Protein AF-A0A7M4C3A1-F1 (afdb_monomer)

Sequence (218 aa):
KDPELGFFSHVVGNGRVMQVGPVDNGAWDVGGGWNAEGYAQVELIESHESKEEFLIDYRLYIELLRNLADEAGIPKTLDTDDLAGIKTHEYCTNNQPDNNSDHIDPYPYLAKWGISREQFKQDIENGLTIEAGWQQNDTGTWYVHSDGSYPKDKFEKVNGTWYYFDGSGYMLADRWKKHIDGNWYWFDQSGEMATGWKKIAEKWYYFDGEGAMKTGWV

Radius of gyration: 24.2 Å; Cα contacts (8 Å, |Δi|>4): 391; chains: 1; bounding box: 57×35×66 Å

Nearest PDB structures (foldseek):
  4x36-assembly1_A-2  TM=6.550E-01  e=1.413E-40  Streptococcus pneumoniae TIGR4
  4ivv-assembly1_A  TM=1.004E+00  e=1.608E-20  Streptococcus pneumoniae TIGR4
  5ctv-assembly1_A  TM=1.001E+00  e=1.424E-20  Streptococcus pneumoniae TIGR4
  4iwt-assembly1_B  TM=9.891E-01  e=5.089E-14  Streptococcus pneumoniae GA60080
  1gvm-assembly3_F  TM=9.485E-01  e=1.735E-12  Streptococcus pneumoniae

InterPro domains:
  IPR002502 N-acetylmuramoyl-L-alanine amidase domain [SM00644] (1-107)
  IPR018337 Cell wall/choline-binding repeat [PF01473] (154-171)
  IPR018337 Cell wall/choline-binding repeat [PF19127] (178-215)
  IPR018337 Cell wall/choline-binding repeat [PS51170] (152-171)
  IPR018337 Cell wall/choline-binding repeat [PS51170] (173-193)
  IPR018337 Cell wall/choline-binding repeat [PS51170] (194-213)
  IPR036505 N-acetylmuramoyl-L-alanine amidase/PGRP domain superfamily [G3DSA:3.40.80.10] (1-140)

pLDDT: mean 94.94, std 7.52, range [43.88, 98.81]

Foldseek 3Di:
DPLVVWDFQWEFFPLDIDGDDAFPQFIRHLAFDCSRVGRGGYHYDLPDPDLLRVLSRVQVVLVVQLVSCVVVVFALAELDPDPTYHYFSLSCQVDGHGHPDPDRPDQVSCVVSPQHPVNSRCCSRPNDDAPAAWDADPVAIAGAHPSRHTDEQDWDQDPNFIWGAYRVRHTDEQDWDQDPVRFIWGAYNVRTIDAAWDQRPNDIWHAHPVRGTDDDDD

Organism: Streptococcus pneumoniae (NCBI:txid1313)

Structure (mmCIF, N/CA/C/O backbone):
data_AF-A0A7M4C3A1-F1
#
_entry.id   AF-A0A7M4C3A1-F1
#
loop_
_atom_site.group_PDB
_atom_site.id
_atom_site.type_symbol
_atom_site.label_atom_id
_atom_site.label_alt_id
_atom_site.label_comp_id
_atom_site.label_asym_id
_atom_site.label_entity_id
_atom_site.label_seq_id
_atom_site.pdbx_PDB_ins_code
_atom_site.Cartn_x
_atom_site.Cartn_y
_atom_site.Cartn_z
_atom_site.occupancy
_atom_site.B_iso_or_equiv
_atom_site.auth_seq_id
_atom_site.auth_comp_id
_atom_site.auth_asym_id
_atom_site.auth_atom_id
_atom_site.pdbx_PDB_model_num
ATOM 1 N N . LYS A 1 1 ? 3.300 21.630 -20.322 1.00 49.25 1 LYS A N 1
ATOM 2 C CA . LYS A 1 1 ? 4.666 21.156 -20.011 1.00 49.25 1 LYS A CA 1
ATOM 3 C C . LYS A 1 1 ? 5.473 21.325 -21.282 1.00 49.25 1 LYS A C 1
ATOM 5 O O . LYS A 1 1 ? 4.915 21.052 -22.337 1.00 49.25 1 LYS A O 1
ATOM 10 N N . ASP A 1 2 ? 6.671 21.883 -21.182 1.00 43.88 2 ASP A N 1
ATOM 11 C CA . ASP A 1 2 ? 7.593 21.956 -22.311 1.00 43.88 2 ASP A CA 1
ATOM 12 C C . ASP A 1 2 ? 7.989 20.516 -22.673 1.00 43.88 2 ASP A C 1
ATOM 14 O O . ASP A 1 2 ? 8.498 19.823 -21.789 1.00 43.88 2 ASP A O 1
ATOM 18 N N . PRO A 1 3 ? 7.667 20.018 -23.879 1.00 52.00 3 PRO A N 1
ATOM 19 C CA . PRO A 1 3 ? 8.025 18.663 -24.260 1.00 52.00 3 PRO A CA 1
ATOM 20 C C . PRO A 1 3 ? 9.542 18.455 -24.209 1.00 52.00 3 PRO A C 1
ATOM 22 O O . PRO A 1 3 ? 9.953 17.348 -23.908 1.00 52.00 3 PRO A O 1
ATOM 25 N N . GLU A 1 4 ? 10.371 19.493 -24.372 1.00 65.00 4 GLU A N 1
ATOM 26 C CA . GLU A 1 4 ? 11.839 19.374 -24.344 1.00 65.00 4 GLU A CA 1
ATOM 27 C C . GLU A 1 4 ? 12.426 19.057 -22.953 1.00 65.00 4 GLU A C 1
ATOM 29 O O . GLU A 1 4 ? 13.594 18.690 -22.857 1.00 65.00 4 GLU A O 1
ATOM 34 N N . LEU A 1 5 ? 11.636 19.154 -21.875 1.00 73.38 5 LEU A N 1
ATOM 35 C CA . LEU A 1 5 ? 12.073 18.843 -20.501 1.00 73.38 5 LEU A CA 1
ATOM 36 C C . LEU A 1 5 ? 11.847 17.377 -20.092 1.00 73.38 5 LEU A C 1
ATOM 38 O O . LEU A 1 5 ? 12.134 17.015 -18.953 1.00 73.38 5 LEU A O 1
ATOM 42 N N . GLY A 1 6 ? 11.318 16.560 -21.002 1.00 78.12 6 GLY A N 1
ATOM 43 C CA . GLY A 1 6 ? 10.989 15.158 -20.771 1.00 78.12 6 GLY A CA 1
ATOM 44 C C . GLY A 1 6 ? 9.535 14.917 -20.355 1.00 78.12 6 GLY A C 1
ATOM 45 O O . GLY A 1 6 ? 8.856 15.779 -19.781 1.00 78.12 6 GLY A O 1
ATOM 46 N N . PHE A 1 7 ? 9.015 13.739 -20.699 1.00 88.25 7 PHE A N 1
ATOM 47 C CA . PHE A 1 7 ? 7.646 13.324 -20.385 1.00 88.25 7 PHE A CA 1
ATOM 48 C C . PHE A 1 7 ? 7.550 11.811 -20.182 1.00 88.25 7 PHE A C 1
ATOM 50 O O . PHE A 1 7 ? 8.390 11.061 -20.658 1.00 88.25 7 PHE A O 1
ATOM 57 N N . PHE A 1 8 ? 6.495 11.380 -19.493 1.00 93.06 8 PHE A N 1
ATOM 58 C CA . PHE A 1 8 ? 6.233 9.988 -19.129 1.00 93.06 8 PHE A CA 1
ATOM 59 C C . PHE A 1 8 ? 4.738 9.677 -19.257 1.00 93.06 8 PHE A C 1
ATOM 61 O O . PHE A 1 8 ? 3.904 10.581 -19.369 1.00 93.06 8 PHE A O 1
ATOM 68 N N . SER A 1 9 ? 4.394 8.391 -19.244 1.00 97.50 9 SER A N 1
ATOM 69 C CA . SER A 1 9 ? 3.027 7.923 -19.490 1.00 97.50 9 SER A CA 1
ATOM 70 C C . SER A 1 9 ? 2.160 7.860 -18.227 1.00 97.50 9 SER A C 1
ATOM 72 O O . SER A 1 9 ? 0.972 8.171 -18.296 1.00 97.50 9 SER A O 1
ATOM 74 N N . HIS A 1 10 ? 2.732 7.517 -17.069 1.00 98.56 10 HIS A N 1
ATOM 75 C CA . HIS A 1 10 ? 1.991 7.258 -15.833 1.00 98.56 10 HIS A CA 1
ATOM 76 C C . HIS A 1 10 ? 2.697 7.832 -14.603 1.00 98.56 10 HIS A C 1
ATOM 78 O O . HIS A 1 10 ? 3.921 7.889 -14.544 1.00 98.56 10 HIS A O 1
ATOM 84 N N . VAL A 1 11 ? 1.902 8.201 -13.599 1.00 98.44 11 VAL A N 1
ATOM 85 C CA . VAL A 1 11 ? 2.356 8.502 -12.235 1.00 98.44 11 VAL A CA 1
ATOM 86 C C . VAL A 1 11 ? 1.567 7.648 -11.257 1.00 98.44 11 VAL A C 1
ATOM 88 O O . VAL A 1 11 ? 0.337 7.592 -11.335 1.00 98.44 11 VAL A O 1
ATOM 91 N N . VAL A 1 12 ? 2.263 7.024 -10.317 1.00 98.56 12 VAL A N 1
ATOM 92 C CA . VAL A 1 12 ? 1.691 6.293 -9.190 1.00 98.56 12 VAL A CA 1
ATOM 93 C C . VAL A 1 12 ? 1.943 7.087 -7.921 1.00 98.56 12 VAL A C 1
ATOM 95 O O . VAL A 1 12 ? 3.081 7.450 -7.620 1.00 98.56 12 VAL A O 1
ATOM 98 N N . GLY A 1 13 ? 0.874 7.392 -7.194 1.00 97.50 13 GLY A N 1
ATOM 99 C CA . GLY A 1 13 ? 0.978 8.190 -5.987 1.00 97.50 13 GLY A CA 1
ATOM 100 C C . GLY A 1 13 ? -0.357 8.489 -5.324 1.00 97.50 13 GLY A C 1
ATOM 101 O O . GLY A 1 13 ? -1.374 8.688 -5.993 1.00 97.50 13 GLY A O 1
ATOM 102 N N . ASN A 1 14 ? -0.330 8.597 -3.998 1.00 95.44 14 ASN A N 1
ATOM 103 C CA . ASN A 1 14 ? -1.477 8.892 -3.144 1.00 95.44 14 ASN A CA 1
ATOM 104 C C . ASN A 1 14 ? -2.618 7.868 -3.291 1.00 95.44 14 ASN A C 1
ATOM 106 O O . ASN A 1 14 ? -3.795 8.238 -3.295 1.00 95.44 14 ASN A O 1
ATOM 110 N N . GLY A 1 15 ? -2.274 6.589 -3.432 1.00 92.94 15 GLY A N 1
ATOM 111 C CA . GLY A 1 15 ? -3.213 5.474 -3.541 1.00 92.94 15 GLY A CA 1
ATOM 112 C C . GLY A 1 15 ? -3.907 5.362 -4.892 1.00 92.94 15 GLY A C 1
ATOM 113 O O . GLY A 1 15 ? -5.003 4.805 -4.971 1.00 92.94 15 GLY A O 1
ATOM 114 N N . ARG A 1 16 ? -3.322 5.917 -5.960 1.00 95.44 16 ARG A N 1
ATOM 115 C CA . ARG A 1 16 ? -3.906 5.874 -7.307 1.00 95.44 16 ARG A CA 1
ATOM 116 C C . ARG A 1 16 ? -2.857 5.870 -8.411 1.00 95.44 16 ARG A C 1
ATOM 118 O O . ARG A 1 16 ? -1.725 6.311 -8.232 1.00 95.44 16 ARG A O 1
ATOM 125 N N . VAL A 1 17 ? -3.306 5.450 -9.589 1.00 97.94 17 VAL A N 1
ATOM 126 C CA . VAL A 1 17 ? -2.579 5.567 -10.855 1.00 97.94 17 VAL A CA 1
ATOM 127 C C . VAL A 1 17 ? -3.192 6.697 -11.678 1.00 97.94 17 VAL A C 1
ATOM 129 O O . VAL A 1 17 ? -4.413 6.779 -11.827 1.00 97.94 17 VAL A O 1
ATOM 132 N N . MET A 1 18 ? -2.351 7.570 -12.224 1.00 98.00 18 MET A N 1
ATOM 133 C CA . MET A 1 18 ? -2.742 8.624 -13.157 1.00 98.00 18 MET A CA 1
ATOM 134 C C . MET A 1 18 ? -1.996 8.440 -14.477 1.00 98.00 18 MET A C 1
ATOM 136 O O . MET A 1 18 ? -0.785 8.638 -14.529 1.00 98.00 18 MET A O 1
ATOM 140 N N . GLN A 1 19 ? -2.714 8.114 -15.552 1.00 98.00 19 GLN A N 1
ATOM 141 C CA . GLN A 1 19 ? -2.156 8.181 -16.901 1.00 98.00 19 GLN A CA 1
ATOM 142 C C . GLN A 1 19 ? -2.105 9.647 -17.354 1.00 98.00 19 GLN A C 1
ATOM 144 O O . GLN A 1 19 ? -3.114 10.356 -17.332 1.00 98.00 19 GLN A O 1
ATOM 149 N N . VAL A 1 20 ? -0.918 10.115 -17.726 1.00 96.25 20 VAL A N 1
ATOM 150 C CA . VAL A 1 20 ? -0.622 11.514 -18.082 1.00 96.25 20 VAL A CA 1
ATOM 151 C C . VAL A 1 20 ? -0.016 11.664 -19.480 1.00 96.25 20 VAL A C 1
ATOM 153 O O . VAL A 1 20 ? 0.132 12.790 -19.956 1.00 96.25 20 VAL A O 1
ATOM 156 N N . GLY A 1 21 ? 0.290 10.548 -20.144 1.00 94.69 21 GLY A N 1
ATOM 157 C CA . GLY A 1 21 ? 0.792 10.481 -21.512 1.00 94.69 21 GLY A CA 1
ATOM 158 C C . GLY A 1 21 ? 0.325 9.207 -22.230 1.00 94.69 21 GLY A C 1
ATOM 159 O O . GLY A 1 21 ? -0.234 8.306 -21.593 1.00 94.69 21 GLY A O 1
ATOM 160 N N . PRO A 1 22 ? 0.504 9.137 -23.559 1.00 95.88 22 PRO A N 1
ATOM 161 C CA . PRO A 1 22 ? 0.193 7.934 -24.321 1.00 95.88 22 PRO A CA 1
ATOM 162 C C . PRO A 1 22 ? 1.142 6.785 -23.953 1.00 95.88 22 PRO A C 1
ATOM 164 O O . PRO A 1 22 ? 2.233 7.009 -23.434 1.00 95.88 22 PRO A O 1
ATOM 167 N N . VAL A 1 23 ? 0.706 5.565 -24.255 1.00 97.31 23 VAL A N 1
ATOM 168 C CA . VAL A 1 23 ? 1.565 4.376 -24.353 1.00 97.31 23 VAL A CA 1
ATOM 169 C C . VAL A 1 23 ? 1.814 4.063 -25.833 1.00 97.31 23 VAL A C 1
ATOM 171 O O . VAL A 1 23 ? 1.166 4.662 -26.694 1.00 97.31 23 VAL A O 1
ATOM 174 N N . ASP A 1 24 ? 2.731 3.145 -26.128 1.00 96.31 24 ASP A N 1
ATOM 175 C CA . ASP A 1 24 ? 3.076 2.687 -27.487 1.00 96.31 24 ASP A CA 1
ATOM 176 C C . ASP A 1 24 ? 3.512 3.818 -28.440 1.00 96.31 24 ASP A C 1
ATOM 178 O O . ASP A 1 24 ? 3.174 3.847 -29.622 1.00 96.31 24 ASP A O 1
ATOM 182 N N . ASN A 1 25 ? 4.218 4.819 -27.905 1.00 93.75 25 ASN A N 1
ATOM 183 C CA . ASN A 1 25 ? 4.590 6.016 -28.666 1.00 93.75 25 ASN A CA 1
ATOM 184 C C . ASN A 1 25 ? 6.021 6.515 -28.379 1.00 93.75 25 ASN A C 1
ATOM 186 O O . ASN A 1 25 ? 6.396 7.594 -28.845 1.00 93.75 25 ASN A O 1
ATOM 190 N N . GLY A 1 26 ? 6.814 5.762 -27.606 1.00 90.31 26 GLY A N 1
ATOM 191 C CA . GLY A 1 26 ? 8.079 6.247 -27.052 1.00 90.31 26 GLY A CA 1
ATOM 192 C C . GLY A 1 26 ? 7.875 7.399 -26.060 1.00 90.31 26 GLY A C 1
ATOM 193 O O . GLY A 1 26 ? 6.772 7.939 -25.907 1.00 90.31 26 GLY A O 1
ATOM 194 N N . ALA A 1 27 ? 8.954 7.811 -25.399 1.00 90.81 27 ALA A N 1
ATOM 195 C CA . ALA A 1 27 ? 8.962 9.016 -24.578 1.00 90.81 27 ALA A CA 1
ATOM 196 C C . ALA A 1 27 ? 10.359 9.628 -24.478 1.00 90.81 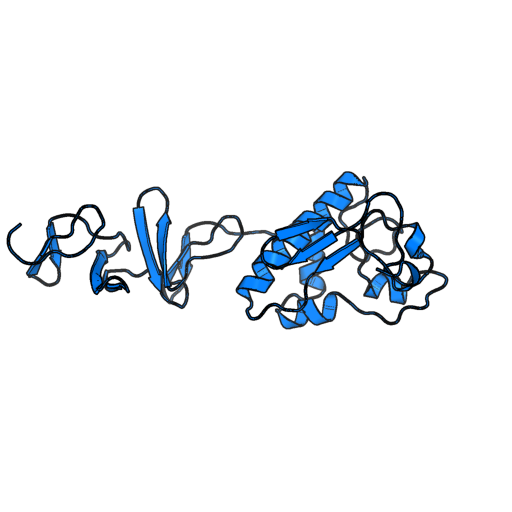27 ALA A C 1
ATOM 198 O O . ALA A 1 27 ? 11.357 9.001 -24.804 1.00 90.81 27 ALA A O 1
ATOM 199 N N . TRP A 1 28 ? 10.439 10.885 -24.050 1.00 90.12 28 TRP A N 1
ATOM 200 C CA . TRP A 1 28 ? 11.711 11.478 -23.638 1.00 90.12 28 TRP A CA 1
ATOM 201 C C . TRP A 1 28 ? 11.829 11.369 -22.122 1.00 90.12 28 TRP A C 1
ATOM 203 O O . TRP A 1 28 ? 11.607 12.343 -21.409 1.00 90.12 28 TRP A O 1
ATOM 213 N N . ASP A 1 29 ? 12.110 10.166 -21.639 1.00 89.88 29 ASP A N 1
ATOM 214 C CA . ASP A 1 29 ? 12.103 9.811 -20.219 1.00 89.88 29 ASP A CA 1
ATOM 215 C C . ASP A 1 29 ? 13.495 9.455 -19.701 1.00 89.88 29 ASP A C 1
ATOM 217 O O . ASP A 1 29 ? 13.931 10.001 -18.693 1.00 89.88 29 ASP A O 1
ATOM 221 N N . VAL A 1 30 ? 14.236 8.614 -20.428 1.00 94.44 30 VAL A N 1
ATOM 222 C C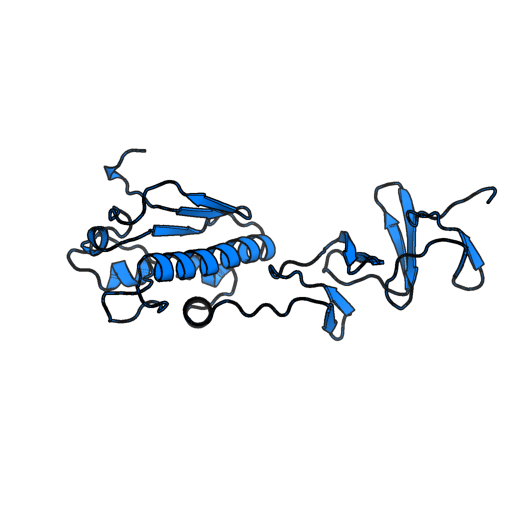A . VAL A 1 30 ? 15.517 8.062 -19.958 1.00 94.44 30 VAL A CA 1
ATOM 223 C C . VAL A 1 30 ? 16.743 8.828 -20.449 1.00 94.44 30 VAL A C 1
ATOM 225 O O . VAL A 1 30 ? 17.866 8.507 -20.067 1.00 94.44 30 VAL A O 1
ATOM 228 N N . GLY A 1 31 ? 16.568 9.849 -21.290 1.00 93.44 31 GLY A N 1
ATOM 229 C CA . GLY A 1 31 ? 17.653 10.754 -21.689 1.00 93.44 31 GLY A CA 1
ATOM 230 C C . GLY A 1 31 ? 18.713 10.126 -22.605 1.00 93.44 31 GLY A C 1
ATOM 231 O O . GLY A 1 31 ? 19.876 10.529 -22.565 1.00 93.44 31 GLY A O 1
ATOM 232 N N . GLY A 1 32 ? 18.338 9.155 -23.439 1.00 94.75 32 GLY A N 1
ATOM 233 C CA . GLY A 1 32 ? 19.241 8.532 -24.412 1.00 94.75 32 GLY A CA 1
ATOM 234 C C . GLY A 1 32 ? 18.503 7.739 -25.488 1.00 94.75 32 GLY A C 1
ATOM 235 O O . GLY A 1 32 ? 17.323 7.975 -25.747 1.00 94.75 32 GLY A O 1
ATOM 236 N N . GLY A 1 33 ? 19.196 6.818 -26.158 1.00 93.88 33 GLY A N 1
ATOM 237 C CA . GLY A 1 33 ? 18.671 6.112 -27.329 1.00 93.88 33 GLY A CA 1
ATOM 238 C C . GLY A 1 33 ? 17.458 5.218 -27.055 1.00 93.88 33 GLY A C 1
ATOM 239 O O . GLY A 1 33 ? 16.655 5.004 -27.961 1.00 93.88 33 GLY A O 1
ATOM 240 N N . TRP A 1 34 ? 17.262 4.751 -25.817 1.00 97.25 34 TRP A N 1
ATOM 241 C CA . TRP A 1 34 ? 16.096 3.934 -25.456 1.00 97.25 34 TRP A CA 1
ATOM 242 C C . TRP A 1 34 ? 14.809 4.735 -25.215 1.00 97.25 34 TRP A C 1
ATOM 244 O O . TRP A 1 34 ? 13.746 4.131 -25.096 1.00 97.25 34 TRP A O 1
ATOM 254 N N . ASN A 1 35 ? 14.855 6.070 -25.304 1.00 93.25 35 ASN A N 1
ATOM 255 C CA . ASN A 1 35 ? 13.663 6.925 -25.418 1.00 93.25 35 ASN A CA 1
ATOM 256 C C . ASN A 1 35 ? 12.690 6.437 -26.521 1.00 93.25 35 ASN A C 1
ATOM 258 O O . ASN A 1 35 ? 11.469 6.550 -26.405 1.00 93.25 35 ASN A O 1
ATOM 262 N N . ALA A 1 36 ? 13.229 5.882 -27.613 1.00 90.88 36 ALA A N 1
ATOM 263 C CA . ALA A 1 36 ? 12.438 5.371 -28.733 1.00 90.88 36 ALA A CA 1
ATOM 264 C C . ALA A 1 36 ? 11.834 3.972 -28.493 1.00 90.88 36 ALA A C 1
ATOM 266 O O . ALA A 1 36 ? 10.917 3.589 -29.213 1.00 90.88 36 ALA A O 1
ATOM 267 N N . GLU A 1 37 ? 12.335 3.223 -27.507 1.00 91.81 37 GLU A N 1
ATOM 268 C CA . GLU A 1 37 ? 11.944 1.829 -27.235 1.00 91.81 37 GLU A CA 1
ATOM 269 C C . GLU A 1 37 ? 10.818 1.726 -26.191 1.00 91.81 37 GLU A C 1
ATOM 271 O O . GLU A 1 37 ? 10.129 0.711 -26.096 1.00 91.81 37 GLU A O 1
ATOM 276 N N . GLY A 1 38 ? 10.632 2.766 -25.373 1.00 90.19 38 GLY A N 1
ATOM 277 C CA . GLY A 1 38 ? 9.712 2.733 -24.241 1.00 90.19 38 GLY A CA 1
ATOM 278 C C . GLY A 1 38 ? 8.238 2.671 -24.653 1.00 90.19 38 GLY A C 1
ATOM 279 O O . GLY A 1 38 ? 7.663 3.666 -25.095 1.00 90.19 38 GLY A O 1
ATOM 280 N N . TYR A 1 39 ? 7.593 1.525 -24.419 1.00 97.06 39 TYR A N 1
ATOM 281 C CA . TYR A 1 39 ? 6.139 1.376 -24.552 1.00 97.06 39 TYR A CA 1
ATOM 282 C C . TYR A 1 39 ? 5.377 2.244 -23.539 1.00 97.06 39 TYR A C 1
ATOM 284 O O . TYR A 1 39 ? 4.389 2.889 -23.881 1.00 97.06 39 TYR A O 1
ATOM 292 N N . ALA A 1 40 ? 5.838 2.268 -22.288 1.00 97.75 40 ALA A N 1
ATOM 293 C CA . ALA A 1 40 ? 5.273 3.068 -21.212 1.00 97.75 40 ALA A CA 1
ATOM 294 C C . ALA A 1 40 ? 6.350 3.402 -20.171 1.00 97.75 40 ALA A C 1
ATOM 296 O O . ALA A 1 40 ? 7.280 2.631 -19.950 1.00 97.75 40 ALA A O 1
ATOM 297 N N . GLN A 1 41 ? 6.182 4.546 -19.515 1.00 96.88 41 GLN A N 1
ATOM 298 C CA . GLN A 1 41 ? 7.077 5.119 -18.509 1.00 96.88 41 GLN A CA 1
ATOM 299 C C . GLN A 1 41 ? 6.275 5.447 -17.258 1.00 96.88 41 GLN A C 1
ATOM 301 O O . GLN A 1 41 ? 5.286 6.188 -17.346 1.00 96.88 41 GLN A O 1
ATOM 306 N N . VAL A 1 42 ? 6.668 4.876 -16.123 1.00 98.44 42 VAL A N 1
ATOM 307 C CA . VAL A 1 42 ? 5.910 4.945 -14.872 1.00 98.44 42 VAL A CA 1
ATOM 308 C C . VAL A 1 42 ? 6.762 5.591 -13.789 1.00 98.44 42 VAL A C 1
ATOM 310 O O . VAL A 1 42 ? 7.773 5.031 -13.376 1.00 98.44 42 VAL A O 1
ATOM 313 N N . GLU A 1 43 ? 6.291 6.725 -13.284 1.00 98.38 43 GLU A N 1
ATOM 314 C CA . GLU A 1 43 ? 6.895 7.447 -12.165 1.00 98.38 43 GLU A CA 1
ATOM 315 C C . GLU A 1 43 ? 6.231 7.055 -10.844 1.00 98.38 43 GLU A C 1
ATOM 317 O O . GLU A 1 43 ? 5.001 7.046 -10.747 1.00 98.38 43 GLU A O 1
ATOM 322 N N . LEU A 1 44 ? 7.022 6.792 -9.806 1.00 98.62 44 LEU A N 1
ATOM 323 C CA . LEU A 1 44 ? 6.534 6.668 -8.430 1.00 98.62 44 LEU A CA 1
ATOM 324 C C . LEU A 1 44 ? 6.785 7.991 -7.700 1.00 98.62 44 LEU A C 1
ATOM 326 O O . LEU A 1 44 ? 7.906 8.493 -7.712 1.00 98.62 44 LEU A O 1
ATOM 330 N N . ILE A 1 45 ? 5.773 8.565 -7.040 1.00 98.38 45 ILE A N 1
ATOM 331 C CA . ILE A 1 45 ? 5.992 9.801 -6.273 1.00 98.38 45 ILE A CA 1
ATOM 332 C C . ILE A 1 45 ? 7.016 9.584 -5.154 1.00 98.38 45 ILE A C 1
ATOM 334 O O . ILE A 1 45 ? 7.043 8.546 -4.495 1.00 98.38 45 ILE A O 1
ATOM 338 N N . GLU A 1 46 ? 7.804 10.617 -4.861 1.00 98.44 46 GLU A N 1
ATOM 339 C CA . GLU A 1 46 ? 8.795 10.551 -3.784 1.00 98.44 46 GLU A CA 1
ATOM 340 C C . GLU A 1 46 ? 8.366 11.243 -2.475 1.00 98.44 46 GLU A C 1
ATOM 342 O O . GLU A 1 46 ? 9.140 11.351 -1.517 1.00 98.44 46 GLU A O 1
ATOM 347 N N . SER A 1 47 ? 7.101 11.658 -2.372 1.00 98.25 47 SER A N 1
ATOM 348 C CA . SER A 1 47 ? 6.588 12.481 -1.268 1.00 98.25 47 SER A CA 1
ATOM 349 C C . SER A 1 47 ? 5.872 11.720 -0.146 1.00 98.25 47 SER A C 1
ATOM 351 O O . SER A 1 47 ? 5.176 12.354 0.640 1.00 98.25 47 SER A O 1
ATOM 353 N N . HIS A 1 48 ? 5.998 10.392 -0.059 1.00 97.38 48 HIS A N 1
ATOM 354 C CA . HIS A 1 48 ? 5.399 9.620 1.037 1.00 97.38 48 HIS A CA 1
ATOM 355 C C . HIS A 1 48 ? 5.949 10.060 2.405 1.00 97.38 48 HIS A C 1
ATOM 357 O O . HIS A 1 48 ? 7.165 10.233 2.571 1.00 97.38 48 HIS A O 1
ATOM 363 N N . GLU A 1 49 ? 5.068 10.185 3.395 1.00 95.31 49 GLU A N 1
ATOM 364 C CA . GLU A 1 49 ? 5.410 10.550 4.776 1.00 95.31 49 GLU A CA 1
ATOM 365 C C . GLU A 1 49 ? 5.528 9.318 5.682 1.00 95.31 49 GLU A C 1
ATOM 367 O O . GLU A 1 49 ? 6.160 9.367 6.740 1.00 95.31 49 GLU A O 1
ATOM 372 N N . SER A 1 50 ? 4.976 8.178 5.254 1.00 88.06 50 SER A N 1
ATOM 373 C CA . SER A 1 50 ? 5.021 6.921 5.999 1.00 88.06 50 SER A CA 1
ATOM 374 C C . SER A 1 50 ? 5.275 5.702 5.110 1.00 88.06 50 SER A C 1
ATOM 376 O O . SER A 1 50 ? 4.997 5.698 3.911 1.00 88.06 50 SER A O 1
ATOM 378 N N . LYS A 1 51 ? 5.770 4.617 5.726 1.00 85.50 51 LYS A N 1
ATOM 379 C CA . LYS A 1 51 ? 5.993 3.340 5.029 1.00 85.50 51 LYS A CA 1
ATOM 380 C C . LYS A 1 51 ? 4.683 2.739 4.525 1.00 85.50 51 LYS A C 1
ATOM 382 O O . LYS A 1 51 ? 4.683 2.011 3.545 1.00 85.50 51 LYS A O 1
ATOM 387 N N . GLU A 1 52 ? 3.578 3.032 5.197 1.00 83.00 52 GLU A N 1
ATOM 388 C CA . GLU A 1 52 ? 2.257 2.571 4.788 1.00 83.00 52 GLU A CA 1
ATOM 389 C C . GLU A 1 52 ? 1.813 3.234 3.486 1.00 83.00 52 GLU A C 1
ATOM 391 O O . GLU A 1 52 ? 1.454 2.522 2.555 1.00 83.00 52 GLU A O 1
ATOM 396 N N . GLU A 1 53 ? 1.919 4.562 3.393 1.00 89.75 53 GLU A N 1
ATOM 397 C CA . GLU A 1 53 ? 1.638 5.298 2.153 1.00 89.75 53 GLU A CA 1
ATOM 398 C C . GLU A 1 53 ? 2.509 4.789 1.005 1.00 89.75 53 GLU A C 1
ATOM 400 O O . GLU A 1 53 ? 1.990 4.445 -0.053 1.00 89.75 53 GLU A O 1
ATOM 405 N N . PHE A 1 54 ? 3.817 4.647 1.250 1.00 95.00 54 PHE A N 1
ATOM 406 C CA . PHE A 1 54 ? 4.735 4.079 0.267 1.00 95.00 54 PHE A CA 1
ATOM 407 C C . PHE A 1 54 ? 4.311 2.679 -0.179 1.00 95.00 54 PHE A C 1
ATOM 409 O O . PHE A 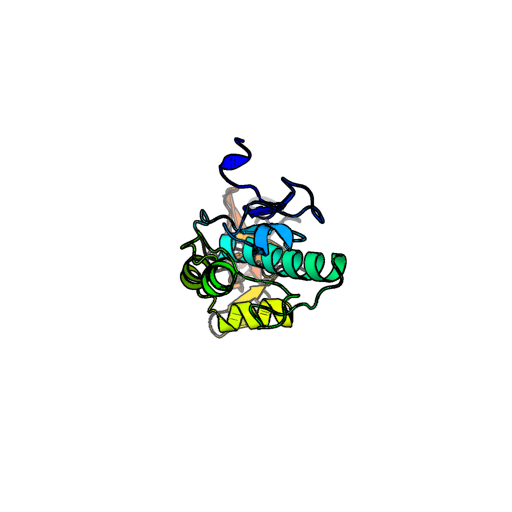1 54 ? 4.312 2.398 -1.369 1.00 95.00 54 PHE A O 1
ATOM 416 N N . LEU A 1 55 ? 3.957 1.784 0.748 1.00 91.12 55 LEU A N 1
ATOM 417 C CA . LEU A 1 55 ? 3.582 0.415 0.394 1.00 91.12 55 LEU A CA 1
ATOM 418 C C . LEU A 1 55 ? 2.269 0.357 -0.390 1.00 91.12 55 LEU A C 1
ATOM 420 O O . LEU A 1 55 ? 2.116 -0.543 -1.208 1.00 91.12 55 LEU A O 1
ATOM 424 N N . ILE A 1 56 ? 1.333 1.284 -0.175 1.00 90.62 56 ILE A N 1
ATOM 425 C CA . ILE A 1 56 ? 0.125 1.383 -1.005 1.00 90.62 56 ILE A CA 1
ATOM 426 C C . ILE A 1 56 ? 0.523 1.679 -2.456 1.00 90.62 56 ILE A C 1
ATOM 428 O O . ILE A 1 56 ? 0.146 0.935 -3.363 1.00 90.62 56 ILE A O 1
ATOM 432 N N . ASP A 1 57 ? 1.335 2.711 -2.674 1.00 96.25 57 ASP A N 1
ATOM 433 C CA . ASP A 1 57 ? 1.732 3.126 -4.021 1.00 96.25 57 ASP A CA 1
ATOM 434 C C . ASP A 1 57 ? 2.725 2.153 -4.668 1.00 96.25 57 ASP A C 1
ATOM 436 O O . ASP A 1 57 ? 2.622 1.868 -5.856 1.00 96.25 57 ASP A O 1
ATOM 440 N N . TYR A 1 58 ? 3.623 1.542 -3.896 1.00 96.31 58 TYR A N 1
ATOM 441 C CA . TYR A 1 58 ? 4.536 0.507 -4.378 1.00 96.31 58 TYR A CA 1
ATOM 442 C C . TYR A 1 58 ? 3.783 -0.709 -4.932 1.00 96.31 58 TYR A C 1
ATOM 444 O O . TYR A 1 58 ? 4.176 -1.267 -5.953 1.00 96.31 58 TYR A O 1
ATOM 452 N N . ARG A 1 59 ? 2.662 -1.107 -4.317 1.00 93.88 59 ARG A N 1
ATOM 453 C CA . ARG A 1 59 ? 1.847 -2.220 -4.832 1.00 93.88 59 ARG A CA 1
ATOM 454 C C . ARG A 1 59 ? 1.204 -1.888 -6.169 1.00 93.88 59 ARG A C 1
ATOM 456 O O . ARG A 1 59 ? 1.311 -2.684 -7.099 1.00 93.88 59 ARG A O 1
ATOM 463 N N . LEU A 1 60 ? 0.616 -0.696 -6.273 1.00 95.25 60 LEU A N 1
ATOM 464 C CA . LEU A 1 60 ? 0.076 -0.181 -7.532 1.00 95.25 60 LEU A CA 1
ATOM 465 C C . LEU A 1 60 ? 1.167 -0.076 -8.602 1.00 95.25 60 LEU A C 1
ATOM 467 O O . LEU A 1 60 ? 0.924 -0.409 -9.756 1.00 95.25 60 LEU A O 1
ATOM 471 N N . TYR A 1 61 ? 2.371 0.345 -8.217 1.00 98.31 61 TYR A N 1
ATOM 472 C CA . TYR A 1 61 ? 3.524 0.470 -9.101 1.00 98.31 61 TYR A CA 1
ATOM 473 C C . TYR A 1 61 ? 3.959 -0.883 -9.675 1.00 98.31 61 TYR A C 1
ATOM 475 O O . TYR A 1 61 ? 4.073 -1.016 -10.892 1.00 98.31 61 TYR A O 1
ATOM 483 N N . ILE A 1 62 ? 4.120 -1.910 -8.832 1.00 98.06 62 ILE A N 1
ATOM 484 C CA . ILE A 1 62 ? 4.467 -3.267 -9.285 1.00 98.06 62 ILE A CA 1
ATOM 485 C C . ILE A 1 62 ? 3.384 -3.847 -10.197 1.00 98.06 62 ILE A C 1
ATOM 487 O O . ILE A 1 62 ? 3.699 -4.399 -11.253 1.00 98.06 62 ILE A O 1
ATOM 491 N N . GLU A 1 63 ? 2.113 -3.738 -9.807 1.00 96.50 63 GLU A N 1
ATOM 492 C CA . GLU A 1 63 ? 1.001 -4.266 -10.600 1.00 96.50 63 GLU A CA 1
ATOM 493 C C . GLU A 1 63 ? 0.897 -3.561 -11.959 1.00 96.50 63 GLU A C 1
ATOM 495 O O . GLU A 1 63 ? 0.794 -4.225 -12.990 1.00 96.50 63 GLU A O 1
ATOM 500 N N . LEU A 1 64 ? 1.008 -2.230 -11.981 1.00 98.31 64 LEU A N 1
ATOM 501 C CA . LEU A 1 64 ? 0.970 -1.436 -13.207 1.00 98.31 64 LEU A CA 1
ATOM 502 C C . LEU A 1 64 ? 2.117 -1.789 -14.157 1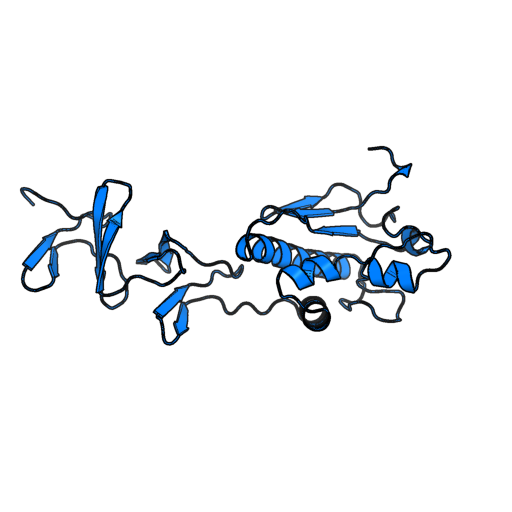.00 98.31 64 LEU A C 1
ATOM 504 O O . LEU A 1 64 ? 1.866 -2.031 -15.334 1.00 98.31 64 LEU A O 1
ATOM 508 N N . LEU A 1 65 ? 3.357 -1.860 -13.663 1.00 98.69 65 LEU A N 1
ATOM 509 C CA . LEU A 1 65 ? 4.519 -2.226 -14.482 1.00 98.69 65 LEU A CA 1
ATOM 510 C C . LEU A 1 65 ? 4.351 -3.606 -15.123 1.00 98.69 65 LEU A C 1
ATOM 512 O O . LEU A 1 65 ? 4.610 -3.783 -16.313 1.00 98.69 65 LEU A O 1
ATOM 516 N N . ARG A 1 66 ? 3.881 -4.584 -14.344 1.00 98.50 66 ARG A N 1
ATOM 517 C CA . ARG A 1 66 ? 3.630 -5.946 -14.830 1.00 98.50 66 ARG A CA 1
ATOM 518 C C . ARG A 1 66 ? 2.512 -5.987 -15.871 1.00 98.50 66 ARG A C 1
ATOM 520 O O . ARG A 1 66 ? 2.667 -6.668 -16.880 1.00 98.50 66 ARG A O 1
ATOM 527 N N . ASN A 1 67 ? 1.427 -5.249 -15.649 1.00 98.31 67 ASN A N 1
ATOM 528 C CA . ASN A 1 67 ? 0.301 -5.187 -16.579 1.00 98.31 67 ASN A CA 1
ATOM 529 C C . ASN A 1 67 ? 0.682 -4.495 -17.894 1.00 98.31 67 ASN A C 1
ATOM 531 O O . ASN A 1 67 ? 0.316 -4.991 -18.953 1.00 98.31 67 ASN A O 1
ATOM 535 N N . LEU A 1 68 ? 1.458 -3.408 -17.847 1.00 98.62 68 LEU A N 1
ATOM 536 C CA . LEU A 1 68 ? 1.962 -2.727 -19.047 1.00 98.62 68 LEU A CA 1
ATOM 537 C C . LEU A 1 68 ? 2.916 -3.619 -19.849 1.00 98.62 68 LEU A C 1
ATOM 539 O O . LEU A 1 68 ? 2.874 -3.613 -21.076 1.00 98.62 68 LEU A O 1
ATOM 543 N N . ALA A 1 69 ? 3.744 -4.421 -19.173 1.00 98.50 69 ALA A N 1
ATOM 544 C CA . ALA A 1 69 ? 4.580 -5.412 -19.844 1.00 98.50 69 ALA A CA 1
ATOM 545 C C . ALA A 1 69 ? 3.738 -6.488 -20.556 1.00 98.50 69 ALA A C 1
ATOM 547 O O . ALA A 1 69 ? 4.020 -6.830 -21.704 1.00 98.50 69 ALA A O 1
ATOM 548 N N . ASP A 1 70 ? 2.676 -6.978 -19.907 1.00 98.44 70 ASP A N 1
ATOM 549 C CA . ASP A 1 70 ? 1.735 -7.918 -20.524 1.00 98.44 70 ASP A CA 1
ATOM 550 C C . ASP A 1 70 ? 0.981 -7.290 -21.710 1.00 98.44 70 ASP A C 1
ATOM 552 O O . ASP A 1 70 ? 0.832 -7.938 -22.746 1.00 98.44 70 ASP A O 1
ATOM 556 N N . GLU A 1 71 ? 0.555 -6.029 -21.595 1.00 98.38 71 GLU A N 1
ATOM 557 C CA . GLU A 1 71 ? -0.122 -5.278 -22.663 1.00 98.38 71 GLU A CA 1
ATOM 558 C C . GLU A 1 71 ? 0.781 -5.077 -23.889 1.00 98.38 71 GLU A C 1
ATOM 560 O O . GLU A 1 71 ? 0.344 -5.278 -25.023 1.00 98.38 71 GLU A O 1
ATOM 565 N N . ALA A 1 72 ? 2.060 -4.766 -23.663 1.00 97.75 72 ALA A N 1
ATOM 566 C CA . ALA A 1 72 ? 3.074 -4.621 -24.706 1.00 97.75 72 ALA A CA 1
ATOM 567 C C . ALA A 1 72 ? 3.567 -5.961 -25.286 1.00 97.75 72 ALA A C 1
ATOM 569 O O . ALA A 1 72 ? 4.311 -5.978 -26.267 1.00 97.75 72 ALA A O 1
ATOM 570 N N . GLY A 1 73 ? 3.202 -7.093 -24.675 1.00 97.94 73 GLY A N 1
ATOM 571 C CA . GLY A 1 73 ? 3.690 -8.414 -25.071 1.00 97.94 73 GLY A CA 1
ATOM 572 C C . GLY A 1 73 ? 5.186 -8.634 -24.807 1.00 97.94 73 GLY A C 1
ATOM 573 O O . GLY A 1 73 ? 5.820 -9.411 -25.524 1.00 97.94 73 GLY A O 1
ATOM 574 N N . ILE A 1 74 ? 5.757 -7.970 -23.795 1.00 98.06 74 ILE A N 1
ATOM 575 C CA . ILE A 1 74 ? 7.169 -8.096 -23.389 1.00 98.06 74 ILE A CA 1
ATOM 576 C C . ILE A 1 74 ? 7.302 -8.927 -22.098 1.00 98.06 74 ILE A C 1
ATOM 578 O O . ILE A 1 74 ? 6.349 -9.043 -21.325 1.00 98.06 74 ILE A O 1
ATOM 582 N N . PRO A 1 75 ? 8.468 -9.538 -21.819 1.00 98.38 75 PRO A N 1
ATOM 583 C CA . PRO A 1 75 ? 8.640 -10.326 -20.604 1.00 98.38 75 PRO A CA 1
ATOM 584 C C . PRO A 1 75 ? 8.607 -9.455 -19.339 1.00 98.38 75 PRO A C 1
ATOM 586 O O . PRO A 1 75 ? 9.197 -8.377 -19.283 1.00 98.38 75 PRO A O 1
ATOM 589 N N . LYS A 1 76 ? 7.990 -9.974 -18.271 1.00 98.62 76 LYS A N 1
ATOM 590 C CA . LYS A 1 76 ? 8.013 -9.381 -16.921 1.00 98.62 76 LYS A CA 1
ATOM 591 C C . LYS A 1 76 ? 9.342 -9.656 -16.212 1.00 98.62 76 LYS A C 1
ATOM 593 O O . LYS A 1 76 ? 9.373 -10.304 -15.173 1.00 98.62 76 LYS A O 1
ATOM 598 N N . THR A 1 77 ? 10.442 -9.217 -16.808 1.00 98.62 77 THR A N 1
ATOM 599 C CA . THR A 1 77 ? 11.792 -9.279 -16.233 1.00 98.62 77 THR A CA 1
ATOM 600 C C . THR A 1 77 ? 12.288 -7.885 -15.907 1.00 98.62 77 THR A C 1
ATOM 602 O O . THR A 1 77 ? 11.995 -6.961 -16.661 1.00 98.62 77 THR A O 1
ATOM 605 N N . LEU A 1 78 ? 13.075 -7.746 -14.839 1.00 98.81 78 LEU A N 1
ATOM 606 C CA . LEU A 1 78 ? 13.689 -6.470 -14.469 1.00 98.81 78 LEU A CA 1
ATOM 607 C C . LEU A 1 78 ? 15.186 -6.451 -14.800 1.00 98.81 78 LEU A C 1
ATOM 609 O O . LEU A 1 78 ? 15.912 -7.350 -14.361 1.00 98.81 78 LEU A O 1
ATOM 613 N N . ASP A 1 79 ? 15.632 -5.411 -15.511 1.00 98.62 79 ASP A N 1
ATOM 614 C CA . ASP A 1 79 ? 17.052 -5.052 -15.697 1.00 98.62 79 ASP A CA 1
ATOM 615 C C . ASP A 1 79 ? 17.931 -6.204 -16.227 1.00 98.62 79 ASP A C 1
ATOM 617 O O . ASP A 1 79 ? 19.057 -6.429 -15.786 1.00 98.62 79 ASP A O 1
ATOM 621 N N . THR A 1 80 ? 17.385 -6.985 -17.160 1.00 98.38 80 THR A N 1
ATOM 622 C CA . THR A 1 80 ? 18.103 -8.029 -17.911 1.00 98.38 80 THR A CA 1
ATOM 623 C C . THR A 1 80 ? 18.800 -7.462 -19.151 1.00 98.38 80 THR A C 1
ATOM 625 O O . THR A 1 80 ? 18.395 -6.416 -19.649 1.00 98.38 80 THR A O 1
ATOM 628 N N . ASP A 1 81 ? 19.781 -8.187 -19.697 1.00 97.25 81 ASP A N 1
ATOM 629 C CA . ASP A 1 81 ? 20.524 -7.784 -20.909 1.00 97.25 81 ASP A CA 1
ATOM 630 C C . ASP A 1 81 ? 19.710 -7.880 -22.212 1.00 97.25 81 ASP A C 1
ATOM 632 O O . ASP A 1 81 ? 20.085 -7.293 -23.227 1.00 97.25 81 ASP A O 1
ATOM 636 N N . ASP A 1 82 ? 18.592 -8.611 -22.201 1.00 97.50 82 ASP A N 1
ATOM 637 C CA . ASP A 1 82 ? 17.660 -8.629 -23.329 1.00 97.50 82 ASP A CA 1
ATOM 638 C C . ASP A 1 82 ? 17.070 -7.230 -23.539 1.00 97.50 82 ASP A C 1
ATOM 640 O O . ASP A 1 82 ? 16.683 -6.576 -22.574 1.00 97.50 82 ASP A O 1
ATOM 644 N N . LEU A 1 83 ? 16.936 -6.773 -24.790 1.00 95.06 83 LEU A N 1
ATOM 645 C CA . LEU A 1 83 ? 16.383 -5.440 -25.074 1.00 95.06 83 LEU A CA 1
ATOM 646 C C . LEU A 1 83 ? 14.967 -5.274 -24.495 1.00 95.06 83 LEU A C 1
ATOM 648 O O . LEU A 1 83 ? 14.657 -4.258 -23.880 1.00 95.06 83 LEU A O 1
ATOM 652 N N . ALA A 1 84 ? 14.125 -6.298 -24.654 1.00 97.62 84 ALA A N 1
ATOM 653 C CA . ALA A 1 84 ? 12.765 -6.296 -24.135 1.00 97.62 84 ALA A CA 1
ATOM 654 C C . ALA A 1 84 ? 12.727 -6.615 -22.632 1.00 97.62 84 ALA A C 1
ATOM 656 O O . ALA A 1 84 ? 13.460 -7.469 -22.131 1.00 97.62 84 ALA A O 1
ATOM 657 N N . GLY A 1 85 ? 11.817 -5.955 -21.921 1.00 98.31 85 GLY A N 1
ATOM 658 C CA . GLY A 1 85 ? 11.565 -6.156 -20.498 1.00 98.31 85 GLY A CA 1
ATOM 659 C C . GLY A 1 85 ? 11.353 -4.833 -19.775 1.00 98.31 85 GLY A C 1
ATOM 660 O O . GLY A 1 85 ? 11.438 -3.765 -20.375 1.00 98.31 85 GLY A O 1
ATOM 661 N N . ILE A 1 86 ? 11.093 -4.906 -18.476 1.00 98.75 86 ILE A N 1
ATOM 662 C CA . ILE A 1 86 ? 10.973 -3.726 -17.620 1.00 98.75 86 ILE A CA 1
ATOM 663 C C . ILE A 1 86 ? 12.392 -3.266 -17.267 1.00 98.75 86 ILE A C 1
ATOM 665 O O . ILE A 1 86 ? 13.206 -4.069 -16.804 1.00 98.75 86 ILE A O 1
ATOM 669 N N . LYS A 1 87 ? 12.697 -1.988 -17.508 1.00 98.75 87 LYS A N 1
ATOM 670 C CA . LYS A 1 87 ? 14.017 -1.389 -17.266 1.00 98.75 87 LYS A CA 1
ATOM 671 C C . LYS A 1 87 ? 13.878 -0.208 -16.314 1.00 98.75 87 LYS A C 1
ATOM 673 O O . LYS A 1 87 ? 12.993 0.624 -16.494 1.00 98.75 87 LYS A O 1
ATOM 678 N N . THR A 1 88 ? 14.732 -0.138 -15.303 1.00 98.75 88 THR A N 1
ATOM 679 C CA . THR A 1 88 ? 14.855 1.050 -14.451 1.00 98.75 88 THR A CA 1
ATOM 680 C C . THR A 1 88 ? 15.560 2.179 -15.192 1.00 98.75 88 THR A C 1
ATOM 682 O O . THR A 1 88 ? 16.330 1.924 -16.123 1.00 98.75 88 THR A O 1
ATOM 685 N N . HIS A 1 89 ? 15.360 3.428 -14.758 1.00 98.44 89 HIS A N 1
ATOM 686 C CA . HIS A 1 89 ? 16.129 4.549 -15.302 1.00 98.44 89 HIS A CA 1
ATOM 687 C C . HIS A 1 89 ? 17.620 4.328 -15.050 1.00 98.44 89 HIS A C 1
ATOM 689 O O . HIS A 1 89 ? 18.417 4.490 -15.965 1.00 98.44 89 HIS A O 1
ATOM 695 N N . GLU A 1 90 ? 18.007 3.829 -13.872 1.00 98.62 90 GLU A N 1
ATOM 696 C CA . GLU A 1 90 ? 19.403 3.460 -13.614 1.00 98.62 90 GLU A CA 1
ATOM 697 C C . GLU A 1 90 ? 19.963 2.461 -14.642 1.00 98.62 90 GLU A C 1
ATOM 699 O O . GLU A 1 90 ? 21.084 2.630 -15.133 1.00 98.62 90 GLU A O 1
ATOM 704 N N . TYR A 1 91 ? 19.204 1.421 -14.997 1.00 98.62 91 TYR A N 1
ATOM 705 C CA . TYR A 1 91 ? 19.639 0.462 -16.010 1.00 98.62 91 TYR A CA 1
ATOM 706 C C . TYR A 1 91 ? 19.775 1.122 -17.382 1.00 98.62 91 TYR A C 1
ATOM 708 O O . TYR A 1 91 ? 20.782 0.907 -18.061 1.00 98.62 91 TYR A O 1
ATOM 716 N N . CYS A 1 92 ? 18.813 1.959 -17.771 1.00 98.38 92 CYS A N 1
ATOM 717 C CA . CYS A 1 92 ? 18.877 2.730 -19.009 1.00 98.38 92 CYS A CA 1
ATOM 718 C C . CYS A 1 92 ? 20.104 3.648 -19.031 1.00 98.38 92 CYS A C 1
ATOM 720 O O . CYS A 1 92 ? 20.903 3.549 -19.955 1.00 98.38 92 CYS A O 1
ATOM 722 N N . THR A 1 93 ? 20.327 4.449 -17.987 1.00 98.31 93 THR A N 1
ATOM 723 C CA . THR A 1 93 ? 21.509 5.312 -17.815 1.00 98.31 93 THR A CA 1
ATOM 724 C C . THR A 1 93 ? 22.816 4.548 -18.046 1.00 98.31 93 THR A C 1
ATOM 726 O O . THR A 1 93 ? 23.720 5.041 -18.719 1.00 98.31 93 THR A O 1
ATOM 729 N N . ASN A 1 94 ? 22.922 3.327 -17.520 1.00 98.25 94 ASN A N 1
ATOM 730 C CA . ASN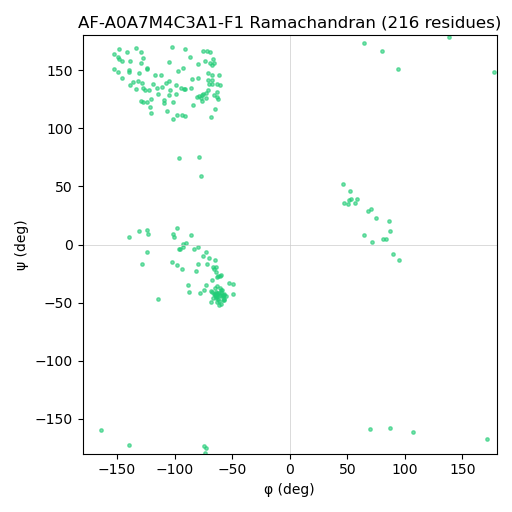 A 1 94 ? 24.158 2.548 -17.580 1.00 98.25 94 ASN A CA 1
ATOM 731 C C . ASN A 1 94 ? 24.382 1.801 -18.905 1.00 98.25 94 ASN A C 1
ATOM 733 O O . ASN A 1 94 ? 25.527 1.464 -19.208 1.00 98.25 94 ASN A O 1
ATOM 737 N N . ASN A 1 95 ? 23.326 1.510 -19.674 1.00 98.25 95 ASN A N 1
ATOM 738 C CA . ASN A 1 95 ? 23.403 0.548 -20.783 1.00 98.25 95 ASN A CA 1
ATOM 739 C C . ASN A 1 95 ? 22.879 1.069 -22.129 1.00 98.25 95 ASN A C 1
ATOM 741 O O . ASN A 1 95 ? 23.190 0.474 -23.163 1.00 98.25 95 ASN A O 1
ATOM 745 N N . GLN A 1 96 ? 22.101 2.154 -22.150 1.00 98.06 96 GLN A N 1
ATOM 746 C CA . GLN A 1 96 ? 21.509 2.647 -23.391 1.00 98.06 96 GLN A CA 1
ATOM 747 C C . GLN A 1 96 ? 22.561 3.267 -24.329 1.00 98.06 96 GLN A C 1
ATOM 749 O O . GLN A 1 96 ? 23.519 3.900 -23.869 1.00 98.06 96 GLN A O 1
ATOM 754 N N . PRO A 1 97 ? 22.384 3.154 -25.657 1.00 97.56 97 PRO A N 1
ATOM 755 C CA . PRO A 1 97 ? 23.185 3.917 -26.608 1.00 97.56 97 PRO A CA 1
ATOM 756 C C . PRO A 1 97 ? 22.898 5.419 -26.479 1.00 97.56 97 PRO A C 1
ATOM 758 O O . PRO A 1 97 ? 21.825 5.818 -26.029 1.00 97.56 97 PRO A O 1
ATOM 761 N N . ASP A 1 98 ? 23.850 6.259 -26.892 1.00 97.19 98 ASP A N 1
ATOM 762 C CA . ASP A 1 98 ? 23.708 7.724 -26.918 1.00 97.19 98 ASP A CA 1
ATOM 763 C C . ASP A 1 98 ? 23.220 8.334 -25.585 1.00 97.19 98 ASP A C 1
ATOM 765 O O . ASP A 1 98 ? 22.411 9.263 -25.556 1.00 97.19 98 ASP A O 1
ATOM 769 N N . ASN A 1 99 ? 23.699 7.784 -24.464 1.00 96.44 99 ASN A N 1
ATOM 770 C CA . ASN A 1 99 ? 23.288 8.192 -23.124 1.00 96.44 99 ASN A CA 1
ATOM 771 C C . ASN A 1 99 ? 23.703 9.636 -22.785 1.00 96.44 99 ASN A C 1
ATOM 773 O O . ASN A 1 99 ? 24.882 9.983 -22.860 1.00 96.44 99 ASN A O 1
ATOM 777 N N . ASN A 1 100 ? 22.741 10.435 -22.315 1.00 96.50 100 ASN A N 1
ATOM 778 C CA . ASN A 1 100 ? 22.955 11.757 -21.713 1.00 96.50 100 ASN A CA 1
ATOM 779 C C . ASN A 1 100 ? 22.350 11.862 -20.299 1.00 96.50 100 ASN A C 1
ATOM 781 O O . ASN A 1 100 ? 22.222 12.964 -19.770 1.00 96.50 100 ASN A O 1
ATOM 785 N N . SER A 1 101 ? 21.965 10.733 -19.701 1.00 95.69 101 SER A N 1
ATOM 786 C CA . SER A 1 101 ? 21.396 10.652 -18.357 1.00 95.69 101 SER A CA 1
ATOM 787 C C . SER A 1 101 ? 22.458 10.292 -17.314 1.00 95.69 101 SER A C 1
ATOM 789 O O . SER A 1 101 ? 23.408 9.562 -17.606 1.00 95.69 101 SER A O 1
ATOM 791 N N . ASP A 1 102 ? 22.277 10.782 -16.091 1.00 96.62 102 ASP A N 1
ATOM 792 C CA . ASP A 1 102 ? 22.984 10.371 -14.871 1.00 96.62 102 ASP A CA 1
ATOM 793 C C . ASP A 1 102 ? 22.020 9.901 -13.761 1.00 96.62 102 ASP A C 1
ATOM 795 O O . ASP A 1 102 ? 22.432 9.656 -12.625 1.00 96.62 102 ASP A O 1
ATOM 799 N N . HIS A 1 103 ? 20.739 9.752 -14.098 1.00 95.50 103 HIS A N 1
ATOM 800 C CA . HIS A 1 103 ? 19.685 9.315 -13.194 1.00 95.50 103 HIS A CA 1
ATOM 801 C C . HIS A 1 103 ? 19.853 7.856 -12.765 1.00 95.50 103 HIS A C 1
ATOM 803 O O . HIS A 1 103 ? 20.303 7.001 -13.533 1.00 95.50 103 HIS A O 1
ATOM 809 N N . ILE A 1 104 ? 19.458 7.581 -11.522 1.00 97.94 104 ILE A N 1
ATOM 810 C CA . ILE A 1 104 ? 19.622 6.280 -10.861 1.00 97.94 104 ILE A CA 1
ATOM 811 C C . ILE A 1 104 ? 18.331 5.778 -10.191 1.00 97.94 104 ILE A C 1
ATOM 813 O O . ILE A 1 104 ? 18.358 4.8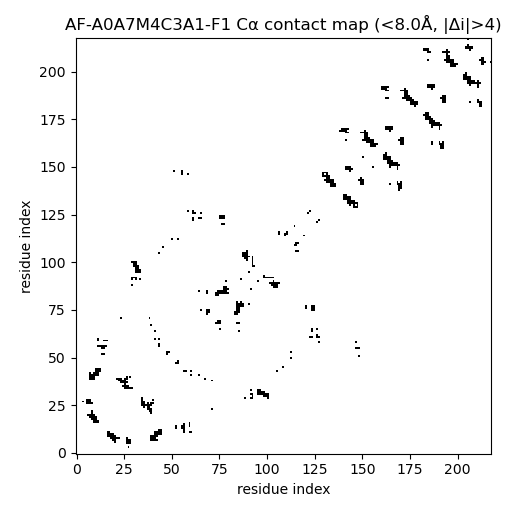47 -9.383 1.00 97.94 104 ILE A O 1
ATOM 817 N N . ASP A 1 105 ? 17.196 6.413 -10.467 1.00 97.38 105 ASP A N 1
ATOM 818 C CA . ASP A 1 105 ? 15.888 5.995 -9.970 1.00 97.38 105 ASP A CA 1
ATOM 819 C C . ASP A 1 105 ? 15.434 4.650 -10.590 1.00 97.38 105 ASP A C 1
ATOM 821 O O . ASP A 1 105 ? 15.916 4.234 -11.652 1.00 97.38 105 ASP A O 1
ATOM 825 N N . PRO A 1 106 ? 14.566 3.890 -9.887 1.00 98.56 106 PRO A N 1
ATOM 826 C CA . PRO A 1 106 ? 13.914 4.205 -8.606 1.00 98.56 106 PRO A CA 1
ATOM 827 C C . PRO A 1 106 ? 14.677 3.704 -7.362 1.00 98.56 106 PRO A C 1
ATOM 829 O O . PRO A 1 106 ? 14.219 3.880 -6.229 1.00 98.56 106 PRO A O 1
ATOM 832 N N . TYR A 1 107 ? 15.834 3.056 -7.529 1.00 98.75 107 TYR A N 1
ATOM 833 C CA . TYR A 1 107 ? 16.474 2.282 -6.459 1.00 98.75 107 TYR A CA 1
ATOM 834 C C . TYR A 1 107 ? 16.778 3.054 -5.162 1.00 98.75 107 TYR A C 1
ATOM 836 O O . TYR A 1 107 ? 16.498 2.502 -4.093 1.00 98.75 107 TYR A O 1
ATOM 844 N N . PRO A 1 108 ? 17.304 4.298 -5.180 1.00 98.69 108 PRO A N 1
ATOM 845 C CA . PRO A 1 108 ? 17.532 5.052 -3.947 1.00 98.69 108 PRO A CA 1
ATOM 846 C C . PRO A 1 108 ? 16.252 5.280 -3.138 1.00 98.69 108 PRO A C 1
ATOM 848 O O . PRO A 1 108 ? 16.267 5.164 -1.909 1.00 98.69 108 PRO A O 1
ATOM 851 N N . TYR A 1 109 ? 15.137 5.561 -3.817 1.00 98.62 109 TYR A N 1
ATOM 852 C CA . TYR A 1 109 ? 13.862 5.814 -3.157 1.00 98.62 109 TYR A CA 1
ATOM 853 C C . TYR A 1 109 ? 13.215 4.532 -2.627 1.00 98.62 109 TYR A C 1
ATOM 855 O O . TYR A 1 109 ? 12.707 4.506 -1.505 1.00 98.62 109 TYR A O 1
ATOM 863 N N . LEU A 1 110 ? 13.307 3.433 -3.377 1.00 98.50 110 LEU A N 1
ATOM 864 C CA . LEU A 1 110 ? 12.876 2.112 -2.909 1.00 98.50 110 LEU A CA 1
ATOM 865 C C . LEU A 1 110 ? 13.664 1.672 -1.661 1.00 98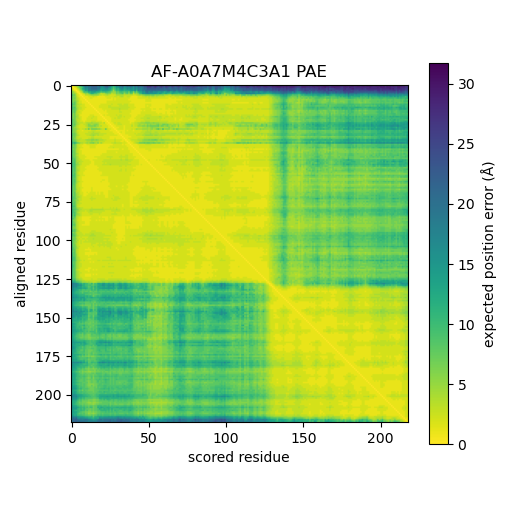.50 110 LEU A C 1
ATOM 867 O O . LEU A 1 110 ? 13.079 1.234 -0.663 1.00 98.50 110 LEU A O 1
ATOM 871 N N . ALA A 1 111 ? 14.984 1.880 -1.662 1.00 97.81 111 ALA A N 1
ATOM 872 C CA . ALA A 1 111 ? 15.855 1.535 -0.541 1.00 97.81 111 ALA A CA 1
ATOM 873 C C . ALA A 1 111 ? 15.526 2.332 0.733 1.00 97.81 111 ALA A C 1
ATOM 875 O O . ALA A 1 111 ? 15.563 1.764 1.828 1.00 97.81 111 ALA A O 1
ATOM 876 N N . LYS A 1 112 ? 15.128 3.611 0.611 1.00 97.62 112 LYS A N 1
ATOM 877 C CA . LYS A 1 112 ? 14.655 4.444 1.739 1.00 97.62 112 LYS A CA 1
ATOM 878 C C . LYS A 1 112 ? 13.526 3.768 2.526 1.00 97.62 112 LYS A C 1
ATOM 880 O O . LYS A 1 112 ? 13.454 3.926 3.744 1.00 97.62 112 LYS A O 1
ATOM 885 N N . TRP A 1 113 ? 12.672 2.997 1.854 1.00 95.19 113 TRP A N 1
ATOM 886 C CA . TRP A 1 113 ? 11.528 2.306 2.458 1.00 95.19 113 TRP A CA 1
ATOM 887 C C . TRP A 1 113 ? 11.763 0.813 2.733 1.00 95.19 113 TRP A C 1
ATOM 889 O O . TRP A 1 113 ? 10.867 0.108 3.215 1.00 95.19 113 TRP A O 1
ATOM 899 N N . GLY A 1 114 ? 12.995 0.343 2.525 1.00 93.19 114 GLY A N 1
ATOM 900 C CA . GLY A 1 114 ? 13.425 -1.020 2.826 1.00 93.19 114 GLY A CA 1
ATOM 901 C C . GLY A 1 114 ? 13.153 -2.030 1.714 1.00 93.19 114 GLY A C 1
ATOM 902 O O . GLY A 1 114 ? 13.126 -3.224 1.999 1.00 93.19 114 GLY A O 1
ATOM 903 N N . ILE A 1 115 ? 12.953 -1.577 0.475 1.00 96.69 115 ILE A N 1
ATOM 904 C CA . ILE A 1 115 ? 12.903 -2.444 -0.703 1.00 96.69 115 ILE A CA 1
ATOM 905 C C . ILE A 1 115 ? 14.307 -2.487 -1.311 1.00 96.69 115 ILE A C 1
ATOM 907 O O . ILE A 1 115 ? 14.811 -1.475 -1.800 1.00 96.69 115 ILE A O 1
ATOM 911 N N . SER A 1 116 ? 14.970 -3.645 -1.241 1.00 97.94 116 SER A N 1
ATOM 912 C CA . SER A 1 116 ? 16.268 -3.830 -1.897 1.00 97.94 116 SER A CA 1
ATOM 913 C C . SER A 1 116 ? 16.099 -3.997 -3.409 1.00 97.94 116 SER A C 1
ATOM 915 O O . SER A 1 116 ? 15.001 -4.256 -3.902 1.00 97.94 116 SER A O 1
ATOM 917 N N . ARG A 1 117 ? 17.205 -3.898 -4.151 1.00 98.56 117 ARG A N 1
ATOM 918 C CA . ARG A 1 117 ? 17.238 -4.165 -5.598 1.00 98.56 117 ARG A CA 1
ATOM 919 C C . ARG A 1 117 ? 16.742 -5.576 -5.912 1.00 98.56 117 ARG A C 1
ATOM 921 O O . ARG A 1 117 ? 15.948 -5.777 -6.823 1.00 98.56 117 ARG A O 1
ATOM 928 N N . GLU A 1 118 ? 17.177 -6.541 -5.108 1.00 97.81 118 GLU A N 1
ATOM 929 C CA . GLU A 1 118 ? 16.794 -7.946 -5.216 1.00 97.81 118 GLU A CA 1
ATOM 930 C C . GLU A 1 118 ? 15.307 -8.141 -4.921 1.00 97.81 118 GLU A C 1
ATOM 932 O O . GLU A 1 118 ? 14.647 -8.871 -5.656 1.00 97.81 118 GLU A O 1
ATOM 937 N N . GLN A 1 119 ? 14.769 -7.470 -3.896 1.00 96.44 119 GLN A N 1
ATOM 938 C CA . GLN A 1 119 ? 13.337 -7.526 -3.600 1.00 96.44 119 GLN A CA 1
ATOM 939 C C . GLN A 1 119 ? 12.515 -6.912 -4.736 1.00 96.44 119 GLN A C 1
ATOM 941 O O . GLN A 1 119 ? 11.562 -7.533 -5.192 1.00 96.44 119 GLN A O 1
ATOM 946 N N . PHE A 1 120 ? 12.915 -5.743 -5.249 1.00 98.38 120 PHE A N 1
ATOM 947 C CA . PHE A 1 120 ? 12.222 -5.103 -6.368 1.00 98.38 120 PHE A CA 1
ATOM 948 C C . PHE A 1 120 ? 12.210 -5.998 -7.611 1.00 98.38 120 PHE A C 1
ATOM 950 O O . PHE A 1 120 ? 11.161 -6.204 -8.217 1.00 98.38 120 PHE A O 1
ATOM 957 N N . LYS A 1 121 ? 13.349 -6.623 -7.939 1.00 98.44 121 LYS A N 1
ATOM 958 C CA . LYS A 1 121 ? 13.431 -7.619 -9.014 1.00 98.44 121 LYS A CA 1
ATOM 959 C C . LYS A 1 121 ? 12.483 -8.794 -8.781 1.00 98.44 121 LYS A C 1
ATOM 961 O O . LYS A 1 121 ? 11.745 -9.162 -9.690 1.00 98.44 121 LYS A O 1
ATOM 966 N N . GLN A 1 122 ? 12.471 -9.362 -7.575 1.00 97.50 122 GLN A N 1
ATOM 967 C CA . GLN A 1 122 ? 11.578 -10.473 -7.236 1.00 97.50 122 GLN A CA 1
ATOM 968 C C . GLN A 1 122 ? 10.102 -10.087 -7.354 1.00 97.50 122 GLN A C 1
ATOM 970 O O . GLN A 1 122 ? 9.327 -10.877 -7.893 1.00 97.50 122 GLN A O 1
ATOM 975 N N . ASP A 1 123 ? 9.727 -8.891 -6.903 1.00 96.88 123 ASP A N 1
ATOM 976 C CA . ASP A 1 123 ? 8.354 -8.383 -6.957 1.00 96.88 123 ASP A CA 1
ATOM 977 C C . ASP A 1 123 ? 7.911 -8.118 -8.402 1.00 96.88 123 ASP A C 1
ATOM 979 O O . ASP A 1 123 ? 6.792 -8.465 -8.783 1.00 96.88 123 ASP A O 1
ATOM 983 N N . ILE A 1 124 ? 8.796 -7.569 -9.241 1.00 98.44 124 ILE A N 1
ATOM 984 C CA . ILE A 1 124 ? 8.530 -7.377 -10.672 1.00 98.44 124 ILE A CA 1
ATOM 985 C C . ILE A 1 124 ? 8.355 -8.714 -11.383 1.00 98.44 124 ILE A C 1
ATOM 987 O O . ILE A 1 124 ? 7.424 -8.858 -12.174 1.00 98.44 124 ILE A O 1
ATOM 991 N N . GLU A 1 125 ? 9.204 -9.700 -11.103 1.00 98.06 125 GLU A N 1
ATOM 992 C CA . GLU A 1 125 ? 9.214 -10.975 -11.829 1.00 98.06 125 GLU A CA 1
ATOM 993 C C . GLU A 1 125 ? 8.089 -11.910 -11.382 1.00 98.06 125 GLU A C 1
ATOM 995 O O . GLU A 1 125 ? 7.378 -12.492 -12.208 1.00 98.06 125 GLU A O 1
ATOM 1000 N N . ASN A 1 126 ? 7.835 -11.986 -10.078 1.00 96.19 126 ASN A N 1
ATOM 1001 C CA . ASN A 1 126 ? 6.894 -12.949 -9.504 1.00 96.19 126 ASN A CA 1
ATOM 1002 C C . ASN A 1 126 ? 5.544 -12.329 -9.129 1.00 96.19 126 ASN A C 1
ATOM 1004 O O . ASN A 1 126 ? 4.561 -13.052 -8.972 1.00 96.19 126 ASN A O 1
ATOM 1008 N N . GLY A 1 127 ? 5.464 -11.001 -9.061 1.00 93.50 127 GLY A N 1
ATOM 1009 C CA . GLY A 1 127 ? 4.347 -10.304 -8.441 1.00 93.50 127 GLY A CA 1
ATOM 1010 C C . GLY A 1 127 ? 4.485 -10.281 -6.921 1.00 93.50 127 GLY A C 1
ATOM 1011 O O . GLY A 1 127 ? 5.286 -11.000 -6.322 1.00 93.50 127 GLY A O 1
ATOM 1012 N N . LEU A 1 128 ? 3.674 -9.443 -6.286 1.00 89.94 128 LEU A N 1
ATOM 1013 C CA . LEU A 1 128 ? 3.662 -9.320 -4.835 1.00 89.94 128 LEU A CA 1
ATOM 1014 C C . LEU A 1 128 ? 2.876 -10.468 -4.208 1.00 89.94 128 LEU A C 1
ATOM 1016 O O . LEU A 1 128 ? 1.716 -10.700 -4.547 1.00 89.94 128 LEU A O 1
ATOM 1020 N N . THR A 1 129 ? 3.490 -11.153 -3.245 1.00 79.00 129 THR A N 1
ATOM 1021 C CA . THR A 1 129 ? 2.775 -12.109 -2.393 1.00 79.00 129 THR A CA 1
ATOM 1022 C C . THR A 1 129 ? 2.260 -11.371 -1.165 1.00 79.00 129 THR A C 1
ATOM 1024 O O . THR A 1 129 ? 3.041 -10.942 -0.318 1.00 79.00 129 THR A O 1
ATOM 1027 N N . ILE A 1 130 ? 0.941 -11.196 -1.077 1.00 80.81 130 ILE A N 1
ATOM 1028 C CA . ILE A 1 130 ? 0.281 -10.569 0.072 1.00 80.81 130 ILE A CA 1
ATOM 1029 C C . ILE A 1 130 ? -0.434 -11.660 0.862 1.00 80.81 130 ILE A C 1
ATOM 1031 O O . ILE A 1 130 ? -1.402 -12.256 0.387 1.00 80.81 130 ILE A O 1
ATOM 1035 N N . GLU A 1 131 ? 0.020 -11.902 2.090 1.00 85.06 131 GLU A N 1
ATOM 1036 C CA . GLU A 1 131 ? -0.677 -12.773 3.038 1.00 85.06 131 GLU A CA 1
ATOM 1037 C C . GLU A 1 131 ? -1.845 -12.014 3.679 1.00 85.06 131 GLU A C 1
ATOM 1039 O O . GLU A 1 131 ? -1.783 -11.535 4.813 1.00 85.06 131 GLU A O 1
ATOM 1044 N N . ALA A 1 132 ? -2.919 -11.853 2.909 1.00 90.06 132 ALA A N 1
ATOM 1045 C CA . ALA A 1 132 ? -4.141 -11.222 3.384 1.00 90.06 132 ALA A CA 1
ATOM 1046 C C . ALA A 1 132 ? -4.864 -12.094 4.425 1.00 90.06 132 ALA A C 1
ATOM 1048 O O . ALA A 1 132 ? -4.755 -13.321 4.438 1.00 90.06 132 ALA A O 1
ATOM 1049 N N . GLY A 1 133 ? -5.669 -11.449 5.263 1.00 95.94 133 GLY A N 1
ATOM 1050 C CA . GLY A 1 133 ? -6.452 -12.078 6.314 1.00 95.94 133 GLY A CA 1
ATOM 1051 C C . GLY A 1 133 ? -5.900 -11.819 7.710 1.00 95.94 133 GLY A C 1
ATOM 1052 O O . GLY A 1 133 ? -5.162 -10.867 7.958 1.00 95.94 133 GLY A O 1
ATOM 1053 N N . TRP A 1 134 ? -6.328 -12.659 8.648 1.00 97.19 134 TRP A N 1
ATOM 1054 C CA . TRP A 1 134 ? -5.906 -12.574 10.039 1.00 97.19 134 TRP A CA 1
ATOM 1055 C C . TRP A 1 134 ? -4.468 -13.045 10.200 1.00 97.19 134 TRP A C 1
ATOM 1057 O O . TRP A 1 134 ? -4.113 -14.138 9.767 1.00 97.19 134 TRP A O 1
ATOM 1067 N N . GLN A 1 135 ? -3.678 -12.224 10.875 1.00 96.56 135 GLN A N 1
ATOM 1068 C CA . GLN A 1 135 ? -2.279 -12.465 11.176 1.00 96.56 135 GLN A CA 1
ATOM 1069 C C . GLN A 1 135 ? -2.061 -12.376 12.685 1.00 96.56 135 GLN A C 1
ATOM 1071 O O . GLN A 1 135 ? -2.786 -11.658 13.377 1.00 96.56 135 GLN A O 1
ATOM 1076 N N . GLN A 1 136 ? -1.075 -13.102 13.211 1.00 96.31 136 GLN A N 1
ATOM 1077 C CA . GLN A 1 136 ? -0.803 -13.139 14.646 1.00 96.31 136 GLN A CA 1
ATOM 1078 C C . GLN A 1 136 ? 0.691 -13.267 14.936 1.00 96.31 136 GLN A C 1
ATOM 1080 O O . GLN A 1 136 ? 1.422 -13.975 14.247 1.00 96.31 136 GLN A O 1
ATOM 1085 N N . ASN A 1 137 ? 1.134 -12.597 15.997 1.00 93.88 137 ASN A N 1
ATOM 1086 C CA . ASN A 1 137 ? 2.467 -12.729 16.571 1.00 93.88 137 ASN A CA 1
ATOM 1087 C C . ASN A 1 137 ? 2.382 -12.717 18.110 1.00 93.88 137 ASN A C 1
ATOM 1089 O O . ASN A 1 137 ? 1.291 -12.721 18.683 1.00 93.88 137 ASN A O 1
ATOM 1093 N N . ASP A 1 138 ? 3.534 -12.670 18.782 1.00 96.25 138 ASP A N 1
ATOM 1094 C CA . ASP A 1 138 ? 3.614 -12.658 20.251 1.00 96.25 138 ASP A CA 1
ATOM 1095 C C . ASP A 1 138 ? 2.985 -11.411 20.903 1.00 96.25 138 ASP A C 1
ATOM 1097 O O . ASP A 1 138 ? 2.681 -11.420 22.095 1.00 96.25 138 ASP A O 1
ATOM 1101 N N . THR A 1 139 ? 2.807 -10.323 20.147 1.00 95.69 139 THR A N 1
ATOM 1102 C CA . THR A 1 139 ? 2.207 -9.070 20.635 1.00 95.69 139 THR A CA 1
ATOM 1103 C C . THR A 1 139 ? 0.689 -9.079 20.499 1.0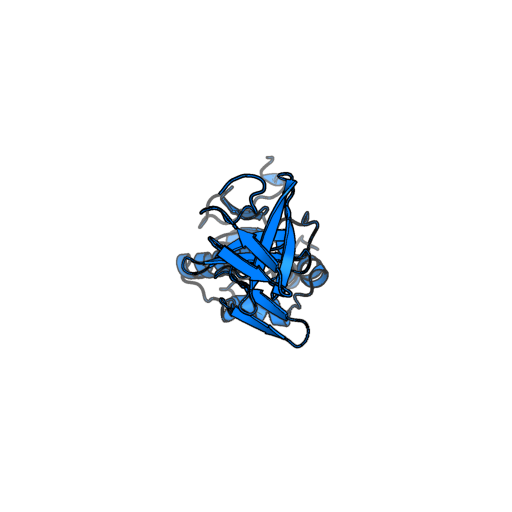0 95.69 139 THR A C 1
ATOM 1105 O O . THR A 1 139 ? -0.010 -8.617 21.402 1.00 95.69 139 THR A O 1
ATOM 1108 N N . GLY A 1 140 ? 0.164 -9.601 19.391 1.00 96.62 140 GLY A N 1
ATOM 1109 C CA . GLY A 1 140 ? -1.272 -9.642 19.161 1.00 96.62 140 GLY A CA 1
ATOM 1110 C C . GLY A 1 140 ? -1.661 -10.080 17.757 1.00 96.62 140 GLY A C 1
ATOM 1111 O O . GLY A 1 140 ? -0.851 -10.580 16.976 1.00 96.62 140 GLY A O 1
ATOM 1112 N N . THR A 1 141 ? -2.938 -9.867 17.458 1.00 98.31 141 THR A N 1
ATOM 1113 C CA . THR A 1 141 ? -3.569 -10.223 16.186 1.00 98.31 141 THR A CA 1
ATOM 1114 C C . THR A 1 141 ? -3.845 -8.956 15.383 1.00 98.31 141 THR A C 1
ATOM 1116 O O . THR A 1 141 ? -4.295 -7.966 15.954 1.00 98.31 141 THR A O 1
ATOM 1119 N N . TRP A 1 142 ? -3.611 -8.968 14.074 1.00 97.81 142 TRP A N 1
ATOM 1120 C CA . TRP A 1 142 ? -3.992 -7.887 13.159 1.00 97.81 142 TRP A CA 1
ATOM 1121 C C . TRP A 1 142 ? -4.673 -8.451 11.910 1.00 97.81 142 TRP A C 1
ATOM 1123 O O . TRP A 1 142 ? -4.692 -9.664 11.697 1.00 97.81 142 TRP A O 1
ATOM 1133 N N . TYR A 1 143 ? -5.265 -7.582 11.092 1.00 97.00 143 TYR A N 1
ATOM 1134 C CA . TYR A 1 143 ? -5.925 -7.980 9.851 1.00 97.00 143 TYR A CA 1
ATOM 1135 C C . TYR A 1 143 ? -5.274 -7.294 8.654 1.00 97.00 143 TYR A C 1
ATOM 1137 O O . TYR A 1 143 ? -5.180 -6.074 8.626 1.00 97.00 143 TYR A O 1
ATOM 1145 N N . VAL A 1 144 ? -4.840 -8.069 7.666 1.00 93.69 144 VAL A N 1
ATOM 1146 C CA . VAL A 1 144 ? -4.242 -7.568 6.426 1.00 93.69 144 VAL A CA 1
ATOM 1147 C C . VAL A 1 144 ? -5.287 -7.632 5.315 1.00 93.69 144 VAL A C 1
ATOM 1149 O O . VAL A 1 144 ? -5.835 -8.693 5.021 1.00 93.69 144 VAL A O 1
ATOM 1152 N N . HIS A 1 145 ? -5.585 -6.500 4.689 1.00 88.75 145 HIS A N 1
ATOM 1153 C CA . HIS A 1 145 ? -6.458 -6.426 3.521 1.00 88.75 145 HIS A CA 1
ATOM 1154 C C . HIS A 1 145 ? -5.790 -7.075 2.295 1.00 88.75 145 HIS A C 1
ATOM 1156 O O . HIS A 1 145 ? -4.587 -7.329 2.277 1.00 88.75 145 HIS A O 1
ATOM 1162 N N . SER A 1 146 ? -6.559 -7.346 1.237 1.00 82.88 146 SER A N 1
ATOM 1163 C CA . SER A 1 146 ? -6.022 -7.933 -0.005 1.00 82.88 146 SER A CA 1
ATOM 1164 C C . SER A 1 146 ? -4.960 -7.062 -0.676 1.00 82.88 146 SER A C 1
ATOM 1166 O O . SER A 1 146 ? -4.087 -7.580 -1.360 1.00 82.88 146 SER A O 1
ATOM 1168 N N . ASP A 1 147 ? -5.025 -5.749 -0.457 1.00 69.75 147 ASP A N 1
ATOM 1169 C CA . ASP A 1 147 ? -4.036 -4.771 -0.911 1.00 69.75 147 ASP A CA 1
ATOM 1170 C C . ASP A 1 147 ? -2.858 -4.617 0.068 1.00 69.75 147 ASP A C 1
ATOM 1172 O O . ASP A 1 147 ? -2.053 -3.704 -0.071 1.00 69.75 147 ASP A O 1
ATOM 1176 N N . GLY A 1 148 ? -2.764 -5.465 1.094 1.00 79.44 148 GLY A N 1
ATOM 1177 C CA . GLY A 1 148 ? -1.702 -5.460 2.093 1.00 79.44 148 GLY A CA 1
ATOM 1178 C C . GLY A 1 148 ? -1.742 -4.298 3.092 1.00 79.44 148 GLY A C 1
ATOM 1179 O O . GLY A 1 148 ? -0.827 -4.190 3.916 1.00 79.44 148 GLY A O 1
ATOM 1180 N N . SER A 1 149 ? -2.733 -3.406 3.027 1.00 83.06 149 SER A N 1
ATOM 1181 C CA . SER A 1 149 ? -2.993 -2.427 4.090 1.00 83.06 149 SER A CA 1
ATOM 1182 C C . SER A 1 149 ? -3.587 -3.116 5.326 1.00 83.06 149 SER A C 1
ATOM 1184 O O . SER A 1 149 ? -3.985 -4.281 5.271 1.00 83.06 149 SER A O 1
ATOM 1186 N N . TYR A 1 150 ? -3.625 -2.430 6.468 1.00 92.56 150 TYR A N 1
ATOM 1187 C CA . TYR A 1 150 ? -4.234 -2.955 7.694 1.00 92.56 150 TYR A CA 1
ATOM 1188 C C . TYR A 1 150 ? -4.817 -1.817 8.546 1.00 92.56 150 TYR A C 1
ATOM 1190 O O . TYR A 1 150 ? -4.303 -0.697 8.517 1.00 92.56 150 TYR A O 1
ATOM 1198 N N . PRO A 1 151 ? -5.900 -2.061 9.302 1.00 95.75 151 PRO A N 1
ATOM 1199 C CA . PRO A 1 151 ? -6.561 -1.026 10.084 1.00 95.75 151 PRO A CA 1
ATOM 1200 C C . PRO A 1 151 ? -5.708 -0.583 11.278 1.00 95.75 151 PRO A C 1
ATOM 1202 O O . PRO A 1 151 ? -5.154 -1.410 11.998 1.00 95.75 151 PRO A O 1
ATOM 1205 N N . LYS A 1 152 ? -5.666 0.730 11.529 1.00 95.50 152 LYS A N 1
ATOM 1206 C CA . LYS A 1 152 ? -5.043 1.342 12.711 1.00 95.50 152 LYS A CA 1
ATOM 1207 C C . LYS A 1 152 ? -5.923 2.438 13.289 1.00 95.50 152 LYS A C 1
ATOM 1209 O O . LYS A 1 152 ? -6.518 3.212 12.543 1.00 95.50 152 LYS A O 1
ATOM 1214 N N . ASP A 1 153 ? -5.988 2.491 14.614 1.00 96.62 153 ASP A N 1
ATOM 1215 C CA . ASP A 1 153 ? -6.787 3.445 15.392 1.00 96.62 153 ASP A CA 1
ATOM 1216 C C . ASP A 1 153 ? -8.237 3.611 14.903 1.00 96.62 153 ASP A C 1
ATOM 1218 O O . ASP A 1 153 ? -8.833 4.688 14.970 1.00 96.62 153 ASP A O 1
ATOM 1222 N N . LYS A 1 154 ? -8.839 2.516 14.439 1.00 97.69 154 LYS A N 1
ATOM 1223 C CA . LYS A 1 154 ? -10.169 2.531 13.833 1.00 97.69 154 LYS A CA 1
ATOM 1224 C C . LYS A 1 154 ? -10.957 1.271 14.146 1.00 97.69 154 LYS A C 1
ATOM 1226 O O . LYS A 1 154 ? -10.399 0.209 14.424 1.00 97.69 154 LYS A O 1
ATOM 1231 N N . PHE A 1 155 ? -12.273 1.413 14.035 1.00 98.31 155 PHE A N 1
ATOM 1232 C CA . PHE A 1 155 ? -13.157 0.276 13.849 1.00 98.31 155 PHE A CA 1
ATOM 1233 C C . PHE A 1 155 ? -12.974 -0.299 12.445 1.00 98.31 155 PHE A C 1
ATOM 1235 O O . PHE A 1 155 ? -12.844 0.451 11.477 1.00 98.31 155 PHE A O 1
ATOM 1242 N N . GLU A 1 156 ? -13.024 -1.620 12.340 1.00 98.38 156 GLU A N 1
ATOM 1243 C CA . GLU A 1 156 ? -13.007 -2.337 11.068 1.00 98.38 156 GLU A CA 1
ATOM 1244 C C . GLU A 1 156 ? -14.009 -3.489 11.131 1.00 98.38 156 GLU A C 1
ATOM 1246 O O . GLU A 1 156 ? -14.109 -4.186 12.148 1.00 98.38 156 GLU A O 1
ATOM 1251 N N . LYS A 1 157 ? -14.772 -3.678 10.050 1.00 98.19 157 LYS A N 1
ATOM 1252 C CA . LYS A 1 157 ? -15.754 -4.758 9.957 1.00 98.19 157 LYS A CA 1
ATOM 1253 C C . LYS A 1 157 ? -15.179 -5.889 9.119 1.00 98.19 157 LYS A C 1
ATOM 1255 O O . LYS A 1 157 ? -15.116 -5.785 7.899 1.00 98.19 157 LYS A O 1
ATOM 1260 N N . VAL A 1 158 ? -14.828 -6.995 9.764 1.00 97.69 158 VAL A N 1
ATOM 1261 C CA . VAL A 1 158 ? -14.262 -8.177 9.106 1.00 97.69 158 VAL A CA 1
ATOM 1262 C C . VAL A 1 158 ? -15.300 -9.294 9.133 1.00 97.69 158 VAL A C 1
ATOM 1264 O O . VAL A 1 158 ? -15.783 -9.675 10.195 1.00 97.69 158 VAL A O 1
ATOM 1267 N N . ASN A 1 159 ? -15.683 -9.804 7.958 1.00 95.12 159 ASN A N 1
ATOM 1268 C CA . ASN A 1 159 ? -16.645 -10.909 7.803 1.00 95.12 159 ASN A CA 1
ATOM 1269 C C . ASN A 1 159 ? -17.973 -10.732 8.568 1.00 95.12 159 ASN A C 1
ATOM 1271 O O . ASN A 1 159 ? -18.565 -11.698 9.038 1.00 95.12 159 ASN A O 1
ATOM 1275 N N . GLY A 1 160 ? -18.465 -9.495 8.677 1.00 96.81 160 GLY A N 1
ATOM 1276 C CA . GLY A 1 160 ? -19.727 -9.194 9.358 1.00 96.81 160 GLY A CA 1
ATOM 1277 C C . GLY A 1 160 ? -19.584 -8.776 10.824 1.00 96.81 160 GLY A C 1
ATOM 1278 O O . GLY A 1 160 ? -20.528 -8.187 11.355 1.00 96.81 160 GLY A O 1
ATOM 1279 N N . THR A 1 161 ? -18.413 -8.971 11.429 1.00 98.31 161 THR A N 1
ATOM 1280 C CA . THR A 1 161 ? -18.137 -8.667 12.838 1.00 98.31 161 THR A CA 1
ATOM 1281 C C . THR A 1 161 ? -17.288 -7.406 12.973 1.00 98.31 161 THR A C 1
ATOM 1283 O O . THR A 1 161 ? -16.399 -7.155 12.160 1.00 98.31 161 THR A O 1
ATOM 1286 N N . TRP A 1 162 ? -17.589 -6.583 13.977 1.00 98.62 162 TRP A N 1
ATOM 1287 C CA . TRP A 1 162 ? -16.849 -5.353 14.258 1.00 98.62 162 TRP A CA 1
ATOM 1288 C C . TRP A 1 162 ? -15.714 -5.601 15.247 1.00 98.62 162 TRP A C 1
ATOM 1290 O O . TRP A 1 162 ? -15.925 -6.204 16.296 1.00 98.62 162 TRP A O 1
ATOM 1300 N N . TYR A 1 163 ? -14.548 -5.053 14.919 1.00 98.75 163 TYR A N 1
ATOM 1301 C CA . TYR A 1 163 ? -13.331 -5.063 15.725 1.00 98.75 163 TYR A CA 1
ATOM 1302 C C . TYR A 1 163 ? -12.795 -3.636 15.843 1.00 98.75 163 TYR A C 1
ATOM 1304 O O . TYR A 1 163 ? -13.185 -2.755 15.072 1.00 98.75 163 TYR A O 1
ATOM 1312 N N . TYR A 1 164 ? -11.872 -3.407 16.773 1.00 98.69 164 TYR A N 1
ATOM 1313 C CA . TYR A 1 164 ? -11.099 -2.168 16.832 1.00 98.69 164 TYR A CA 1
ATOM 1314 C C . TYR A 1 164 ? -9.618 -2.489 16.873 1.00 98.69 164 TYR A C 1
ATOM 1316 O O . TYR A 1 164 ? -9.192 -3.340 17.651 1.00 98.69 164 TYR A O 1
ATOM 1324 N N . PHE A 1 165 ? -8.844 -1.774 16.067 1.00 98.50 165 PHE A N 1
ATOM 1325 C CA . PHE A 1 165 ? -7.398 -1.921 15.987 1.00 98.50 165 PHE A CA 1
ATOM 1326 C C . PHE A 1 165 ? -6.729 -0.680 16.571 1.00 98.50 165 PHE A C 1
ATOM 1328 O O . PHE A 1 165 ? -7.172 0.443 16.330 1.00 98.50 165 PHE A O 1
ATOM 1335 N N . ASP A 1 166 ? -5.703 -0.874 17.394 1.00 97.62 166 ASP A N 1
ATOM 1336 C CA . ASP A 1 166 ? -4.954 0.215 18.017 1.00 97.62 166 ASP A CA 1
ATOM 1337 C C . ASP A 1 166 ? -4.040 0.945 17.017 1.00 97.62 166 ASP A C 1
ATOM 1339 O O . ASP A 1 166 ? -4.015 0.635 15.825 1.00 97.62 166 ASP A O 1
ATOM 1343 N N . GLY A 1 167 ? -3.294 1.950 17.480 1.00 95.75 167 GLY A N 1
ATOM 1344 C CA . GLY A 1 167 ? -2.399 2.733 16.621 1.00 95.75 167 GLY A CA 1
ATOM 1345 C C . GLY A 1 167 ? -1.222 1.952 16.026 1.00 95.75 167 GLY A C 1
ATOM 1346 O O . GLY A 1 167 ? -0.586 2.436 15.093 1.00 95.75 167 GLY A O 1
ATOM 1347 N N . SER A 1 168 ? -0.935 0.747 16.530 1.00 94.69 168 SER A N 1
ATOM 1348 C CA . SER A 1 168 ? 0.045 -0.179 15.938 1.00 94.69 168 SER A CA 1
ATOM 1349 C C . SER A 1 168 ? -0.608 -1.208 15.012 1.00 94.69 168 SER A C 1
ATOM 1351 O O . SER A 1 168 ? 0.098 -1.983 14.374 1.00 94.69 168 SER A O 1
ATOM 1353 N N . GLY A 1 169 ? -1.938 -1.207 14.918 1.00 96.44 169 GLY A N 1
ATOM 1354 C CA . GLY A 1 169 ? -2.712 -2.135 14.105 1.00 96.44 169 GLY A CA 1
ATOM 1355 C C . GLY A 1 169 ? -3.051 -3.441 14.805 1.00 96.44 169 GLY A C 1
ATOM 1356 O O . GLY A 1 169 ? -3.519 -4.360 14.143 1.00 96.44 169 GLY A O 1
ATOM 1357 N N . TYR A 1 170 ? -2.852 -3.550 16.122 1.00 98.31 170 TYR A N 1
ATOM 1358 C CA . TYR A 1 170 ? -3.265 -4.737 16.866 1.00 98.31 170 TYR A CA 1
ATOM 1359 C C . TYR A 1 170 ? -4.724 -4.633 17.296 1.00 98.31 170 TYR A C 1
ATOM 1361 O O . TYR A 1 170 ? -5.183 -3.613 17.812 1.00 98.31 170 TYR A O 1
ATOM 1369 N N . MET A 1 171 ? -5.459 -5.719 17.095 1.00 98.69 171 MET A N 1
ATOM 1370 C CA . MET A 1 171 ? -6.844 -5.877 17.504 1.00 98.69 171 MET A CA 1
ATOM 1371 C C . MET A 1 171 ? -6.957 -5.796 19.030 1.00 98.69 171 MET A C 1
ATOM 1373 O O . MET A 1 171 ? -6.239 -6.477 19.766 1.00 98.69 171 MET A O 1
ATOM 1377 N N . LEU A 1 172 ? -7.897 -4.993 19.520 1.00 98.62 172 LEU A N 1
ATOM 1378 C CA . LEU A 1 172 ? -8.255 -4.972 20.931 1.00 98.62 172 LEU A CA 1
ATOM 1379 C C . LEU A 1 172 ? -9.038 -6.241 21.286 1.00 98.62 172 LEU A C 1
ATOM 1381 O O . LEU A 1 172 ? -10.065 -6.519 20.679 1.00 98.62 172 LEU A O 1
ATOM 1385 N N . ALA A 1 173 ? -8.578 -6.965 22.306 1.00 98.19 173 ALA A N 1
ATOM 1386 C CA . ALA A 1 173 ? -9.243 -8.145 22.858 1.00 98.19 173 ALA A CA 1
ATOM 1387 C C . ALA A 1 173 ? -9.280 -8.072 24.387 1.00 98.19 173 ALA A C 1
ATOM 1389 O O . ALA A 1 173 ? -8.266 -7.751 25.010 1.00 98.19 173 ALA A O 1
ATOM 1390 N N . ASP A 1 174 ? -10.440 -8.363 24.978 1.00 97.75 174 ASP A N 1
ATOM 1391 C CA . ASP A 1 174 ? -10.732 -8.213 26.411 1.00 97.75 174 A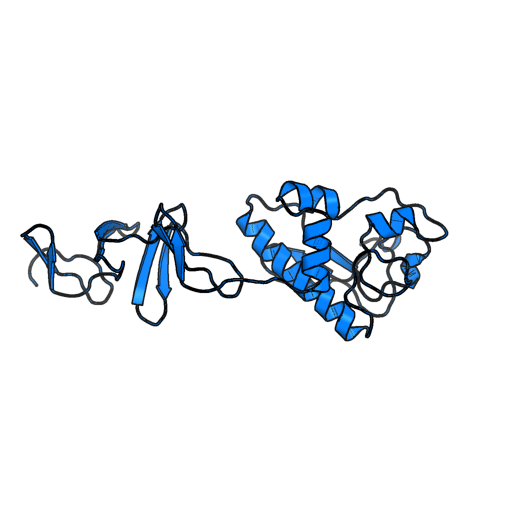SP A CA 1
ATOM 1392 C C . ASP A 1 174 ? -10.409 -6.801 26.933 1.00 97.75 174 ASP A C 1
ATOM 1394 O O . ASP A 1 174 ? -9.739 -6.601 27.951 1.00 97.75 174 ASP A O 1
ATOM 1398 N N . ARG A 1 175 ? -10.843 -5.775 26.186 1.00 98.12 175 ARG A N 1
ATOM 1399 C CA . ARG A 1 175 ? -10.538 -4.369 26.496 1.00 98.12 175 ARG A CA 1
ATOM 1400 C C . ARG A 1 175 ? -11.710 -3.430 26.283 1.00 98.12 175 ARG A C 1
ATOM 1402 O O . ARG A 1 175 ? -12.519 -3.579 25.373 1.00 98.12 175 ARG A O 1
ATOM 1409 N N . TRP A 1 176 ? -11.723 -2.387 27.107 1.00 98.44 176 TRP A N 1
ATOM 1410 C CA . TRP A 1 176 ? -12.551 -1.204 26.913 1.00 98.44 176 TRP A CA 1
ATOM 1411 C C . TRP A 1 176 ? -11.861 -0.196 25.989 1.00 98.44 176 TRP A C 1
ATOM 1413 O O . TRP A 1 176 ? -10.660 0.050 26.119 1.00 98.44 176 TRP A O 1
ATOM 1423 N N . LYS A 1 177 ? -12.637 0.466 25.129 1.00 98.25 177 LYS A N 1
ATOM 1424 C CA . LYS A 1 177 ? -12.209 1.621 24.331 1.00 98.25 177 LYS A CA 1
ATOM 1425 C C . LYS A 1 177 ? -13.211 2.749 24.501 1.00 98.25 177 LYS A C 1
ATOM 1427 O O . LYS A 1 177 ? -14.387 2.589 24.192 1.00 98.25 177 LYS A O 1
ATOM 1432 N N . LYS A 1 178 ? -12.738 3.915 24.938 1.00 98.06 178 LYS A N 1
ATOM 1433 C CA . LYS A 1 178 ? -13.497 5.154 24.768 1.00 98.06 178 LYS A CA 1
ATOM 1434 C C . LYS A 1 178 ? -13.208 5.696 23.375 1.00 98.06 178 LYS A C 1
ATOM 1436 O O . LYS A 1 178 ? -12.040 5.921 23.048 1.00 98.06 178 LYS A O 1
ATOM 1441 N N . HIS A 1 179 ? -14.235 5.844 22.555 1.00 96.62 179 HIS A N 1
ATOM 1442 C CA . HIS A 1 179 ? -14.087 6.352 21.197 1.00 96.62 179 HIS A CA 1
ATOM 1443 C C . HIS A 1 179 ? -14.244 7.882 21.163 1.00 96.62 179 HIS A C 1
ATOM 1445 O O . HIS A 1 179 ? -14.603 8.515 22.160 1.00 96.62 179 HIS A O 1
ATOM 1451 N N . ILE A 1 180 ? -13.896 8.492 20.028 1.00 96.00 180 ILE A N 1
ATOM 1452 C CA . ILE A 1 180 ? -13.894 9.954 19.847 1.00 96.00 180 ILE A CA 1
ATOM 1453 C C . ILE A 1 180 ? -15.298 10.569 19.897 1.00 96.00 180 ILE A C 1
ATOM 1455 O O . ILE A 1 180 ? -15.439 11.755 20.174 1.00 96.00 180 ILE A O 1
ATOM 1459 N N . ASP A 1 181 ? -16.330 9.755 19.688 1.00 94.62 181 ASP A N 1
ATOM 1460 C CA . ASP A 1 181 ? -17.735 10.124 19.867 1.00 94.62 181 ASP A CA 1
ATOM 1461 C C . ASP A 1 181 ? -18.140 10.262 21.351 1.00 94.62 181 ASP A C 1
ATOM 1463 O O . ASP A 1 181 ? -19.244 10.700 21.666 1.00 94.62 181 ASP A O 1
ATOM 1467 N N . GLY A 1 182 ? -17.241 9.907 22.274 1.00 96.94 182 GLY A N 1
ATOM 1468 C CA . GLY A 1 182 ? -17.446 9.958 23.716 1.00 96.94 182 GLY A CA 1
ATOM 1469 C C . GLY A 1 182 ? -18.037 8.683 24.319 1.00 96.94 182 GLY A C 1
ATOM 1470 O O . GLY A 1 182 ? -18.054 8.576 25.552 1.00 96.94 182 GLY A O 1
ATOM 1471 N N . ASN A 1 183 ? -18.460 7.718 23.500 1.00 98.12 183 ASN A N 1
ATOM 1472 C CA . ASN A 1 183 ? -19.038 6.456 23.949 1.00 98.12 183 ASN A CA 1
ATOM 1473 C C . ASN A 1 183 ? -17.955 5.458 24.378 1.00 98.12 183 ASN A C 1
ATOM 1475 O O . ASN A 1 183 ? -16.797 5.510 23.952 1.00 98.12 183 ASN A O 1
ATOM 1479 N N . TRP A 1 184 ? -18.350 4.533 25.253 1.00 98.62 184 TRP A N 1
ATOM 1480 C CA . TRP A 1 184 ? -17.530 3.390 25.640 1.00 98.62 184 TRP A CA 1
ATOM 1481 C C . TRP A 1 184 ? -17.945 2.155 24.854 1.00 98.62 184 TRP A C 1
ATOM 1483 O O . TRP A 1 184 ? -19.129 1.863 24.739 1.00 98.62 184 TRP A O 1
ATOM 1493 N N . TYR A 1 185 ? -16.951 1.414 24.391 1.00 98.81 185 TYR A N 1
ATOM 1494 C CA . TYR A 1 185 ? -17.083 0.151 23.681 1.00 98.81 185 TYR A CA 1
ATOM 1495 C C . TYR A 1 185 ? -16.283 -0.914 24.422 1.00 98.81 185 TYR A C 1
ATOM 1497 O O . TYR A 1 185 ? -15.285 -0.597 25.081 1.00 98.81 185 TYR A O 1
ATOM 1505 N N . TRP A 1 186 ? -16.700 -2.169 24.305 1.00 98.75 186 TRP A N 1
ATOM 1506 C CA . TRP A 1 186 ? -15.957 -3.308 24.833 1.00 98.75 186 TRP A CA 1
ATOM 1507 C C . TRP A 1 186 ? -15.777 -4.360 23.746 1.00 98.75 186 TRP A C 1
ATOM 1509 O O . TRP A 1 186 ? -16.710 -4.627 22.990 1.00 98.75 186 TRP A O 1
ATOM 1519 N N . PHE A 1 187 ? -14.583 -4.941 23.693 1.00 98.69 187 PHE A N 1
ATOM 1520 C CA . PHE A 1 187 ? -14.225 -6.028 22.787 1.00 98.69 187 PHE A CA 1
ATOM 1521 C C . PHE A 1 187 ? -13.932 -7.268 23.614 1.00 98.69 187 PHE A C 1
ATOM 1523 O O . PHE A 1 187 ? -13.178 -7.188 24.589 1.00 98.69 187 PHE A O 1
ATOM 1530 N N . ASP A 1 188 ? -14.544 -8.389 23.248 1.00 98.25 188 ASP A N 1
ATOM 1531 C CA . ASP A 1 188 ? -14.396 -9.640 23.985 1.00 98.25 188 ASP A CA 1
ATOM 1532 C C . ASP A 1 188 ? -13.039 -10.315 23.751 1.00 98.25 188 ASP A C 1
ATOM 1534 O O . ASP A 1 188 ? -12.137 -9.745 23.140 1.00 98.25 188 ASP A O 1
ATOM 1538 N N . GLN A 1 189 ? -12.855 -11.526 24.276 1.00 97.25 189 GLN A N 1
ATOM 1539 C CA . GLN A 1 189 ? -11.594 -12.263 24.135 1.00 97.25 189 GLN A CA 1
ATOM 1540 C C . GLN A 1 189 ? -11.246 -12.600 22.677 1.00 97.25 189 GLN A C 1
ATOM 1542 O O . GLN A 1 189 ? -10.067 -12.716 22.353 1.00 97.25 189 GLN A O 1
ATOM 1547 N N . SER A 1 190 ? -12.245 -12.735 21.802 1.00 97.62 190 SER A N 1
ATOM 1548 C CA . SER A 1 190 ? -12.065 -12.873 20.350 1.00 97.62 190 SER A CA 1
ATOM 1549 C C . SER A 1 190 ? -11.898 -11.530 19.633 1.00 97.62 190 SER A C 1
ATOM 1551 O O . SER A 1 190 ? -11.663 -11.512 18.429 1.00 97.62 190 SER A O 1
ATOM 1553 N N . GLY A 1 191 ? -12.001 -10.414 20.357 1.00 98.31 191 GLY A N 1
ATOM 1554 C CA . GLY A 1 191 ? -11.964 -9.057 19.823 1.00 98.31 191 GLY A CA 1
ATOM 1555 C C . GLY A 1 191 ? -13.284 -8.579 19.233 1.00 98.31 191 GLY A C 1
ATOM 1556 O O . GLY A 1 191 ? -13.334 -7.476 18.691 1.00 98.31 191 GLY A O 1
ATOM 1557 N N . GLU A 1 192 ? -14.358 -9.364 19.334 1.00 98.56 192 GLU A N 1
ATOM 1558 C CA . GLU A 1 192 ? -15.654 -8.962 18.801 1.00 98.56 192 GLU A CA 1
ATOM 1559 C C . GLU A 1 192 ? -16.240 -7.833 19.651 1.00 98.56 192 GLU A C 1
ATOM 1561 O O . GLU A 1 192 ? -16.263 -7.894 20.886 1.00 98.56 192 GLU A O 1
ATOM 1566 N N . MET A 1 193 ? -16.733 -6.788 18.990 1.00 98.75 193 MET A N 1
ATOM 1567 C CA . MET A 1 193 ? -17.417 -5.682 19.650 1.00 98.75 193 MET A CA 1
ATOM 1568 C C . MET A 1 193 ? -18.699 -6.174 20.332 1.00 98.75 193 MET A C 1
ATOM 1570 O O . MET A 1 193 ? -19.581 -6.760 19.699 1.00 98.75 193 MET A O 1
ATOM 1574 N N . ALA A 1 194 ? -18.848 -5.885 21.623 1.00 98.62 194 ALA A N 1
ATOM 1575 C CA . ALA A 1 194 ? -20.057 -6.229 22.351 1.00 98.62 194 ALA A CA 1
ATOM 1576 C C . ALA A 1 194 ? -21.278 -5.440 21.887 1.00 98.62 194 ALA A C 1
ATOM 1578 O O . ALA A 1 194 ? -21.255 -4.222 21.755 1.00 98.62 194 ALA A O 1
ATOM 1579 N N . THR A 1 195 ? -22.384 -6.169 21.783 1.00 98.44 195 THR A N 1
ATOM 1580 C CA . THR A 1 195 ? -23.749 -5.654 21.701 1.00 98.44 195 THR A CA 1
ATOM 1581 C C . THR A 1 195 ? -24.613 -6.378 22.740 1.00 98.44 195 THR A C 1
ATOM 1583 O O . THR A 1 195 ? -24.280 -7.484 23.191 1.00 98.44 195 THR A O 1
ATOM 1586 N N . GLY A 1 196 ? -25.711 -5.751 23.161 1.00 98.38 196 GLY A N 1
ATOM 1587 C CA . GLY A 1 196 ? -26.622 -6.284 24.171 1.00 98.38 196 GLY A CA 1
ATOM 1588 C C . GLY A 1 196 ? -26.033 -6.320 25.586 1.00 98.38 196 GLY A C 1
ATOM 1589 O O . GLY A 1 196 ? -25.100 -5.591 25.922 1.00 98.38 196 GLY A O 1
ATOM 1590 N N . TRP A 1 197 ? -26.605 -7.167 26.447 1.00 98.12 197 TRP A N 1
ATOM 1591 C CA . TRP A 1 197 ? -26.140 -7.346 27.825 1.00 98.12 197 TRP A CA 1
ATOM 1592 C C . TRP A 1 197 ? -24.865 -8.191 27.887 1.00 98.12 197 TRP A C 1
ATOM 1594 O O . TRP A 1 197 ? -24.829 -9.318 27.389 1.00 98.12 197 TRP A O 1
ATOM 1604 N N . LYS A 1 198 ? -23.840 -7.689 28.579 1.00 98.19 198 LYS A N 1
ATOM 1605 C CA . LYS A 1 198 ? -22.592 -8.409 28.858 1.00 98.19 198 LYS A CA 1
ATOM 1606 C C . LYS A 1 198 ? -22.219 -8.293 30.330 1.00 98.19 198 LYS A C 1
ATOM 1608 O O . LYS A 1 198 ? -22.359 -7.232 30.939 1.00 98.19 198 LYS A O 1
ATOM 1613 N N . LYS A 1 199 ? -21.711 -9.389 30.893 1.00 97.81 199 LYS A N 1
ATOM 1614 C CA . LYS A 1 199 ? -21.138 -9.419 32.239 1.00 97.81 199 LYS A CA 1
ATOM 1615 C C . LYS A 1 199 ? -19.618 -9.309 32.125 1.00 97.81 199 LYS A C 1
ATOM 1617 O O . LYS A 1 199 ? -18.980 -10.230 31.629 1.00 97.81 199 LYS A O 1
ATOM 1622 N N . ILE A 1 200 ? -19.053 -8.190 32.569 1.00 97.88 200 ILE A N 1
ATOM 1623 C CA . ILE A 1 200 ? -17.628 -7.855 32.455 1.00 97.88 200 ILE A CA 1
ATOM 1624 C C . ILE A 1 200 ? -17.109 -7.563 33.861 1.00 97.88 200 ILE A C 1
ATOM 1626 O O . ILE A 1 200 ? -17.659 -6.705 34.552 1.00 97.88 200 ILE A O 1
ATOM 1630 N N . ALA A 1 201 ? -16.079 -8.290 34.303 1.00 95.50 201 ALA A N 1
ATOM 1631 C CA . ALA A 1 201 ? -15.511 -8.165 35.651 1.00 95.50 201 ALA A CA 1
ATOM 1632 C C . ALA A 1 201 ? -16.591 -8.126 36.762 1.00 95.50 201 ALA A C 1
ATOM 1634 O O . ALA A 1 201 ? -16.640 -7.210 37.583 1.00 95.50 201 ALA A O 1
ATOM 1635 N N . GLU A 1 202 ? -17.495 -9.112 36.746 1.00 97.12 202 GLU A N 1
ATOM 1636 C CA . GLU A 1 202 ? -18.616 -9.268 37.689 1.00 97.12 202 GLU A CA 1
ATOM 1637 C C . GLU A 1 202 ? -19.704 -8.178 37.674 1.00 97.12 202 GLU A C 1
ATOM 1639 O O . GLU A 1 202 ? -20.622 -8.211 38.495 1.00 97.12 202 GLU A O 1
ATOM 1644 N N . LYS A 1 203 ? -19.680 -7.253 36.710 1.00 97.94 203 LYS A N 1
ATOM 1645 C CA . LYS A 1 203 ? -20.699 -6.206 36.547 1.00 97.94 203 LYS A CA 1
ATOM 1646 C C . LYS A 1 203 ? -21.427 -6.347 35.214 1.00 97.94 203 LYS A C 1
ATOM 1648 O O . LYS A 1 203 ? -20.839 -6.768 34.223 1.00 97.94 203 LYS A O 1
ATOM 1653 N N . TRP A 1 204 ? -22.713 -6.003 35.198 1.00 97.88 204 TRP A N 1
ATOM 1654 C CA . TRP A 1 204 ? -23.525 -6.006 33.982 1.00 97.88 204 TRP A CA 1
ATOM 1655 C C . TRP A 1 204 ? -23.482 -4.648 33.290 1.00 97.88 204 TRP A C 1
ATOM 1657 O O . TRP A 1 204 ? -23.666 -3.613 33.929 1.00 97.88 204 TRP A O 1
ATOM 1667 N N . TYR A 1 205 ? -23.280 -4.687 31.979 1.00 98.44 205 TYR A N 1
ATOM 1668 C CA . TYR A 1 205 ? -23.281 -3.540 31.080 1.00 98.44 205 TYR A CA 1
ATOM 1669 C C . TYR A 1 205 ? -24.183 -3.854 29.890 1.00 98.44 205 TYR A C 1
ATOM 1671 O O . TYR A 1 205 ? -24.268 -5.010 29.469 1.00 98.44 205 TYR A O 1
ATOM 1679 N N . TYR A 1 206 ? -24.840 -2.833 29.349 1.00 98.50 206 TYR A N 1
ATOM 1680 C CA . TYR A 1 206 ? -25.619 -2.948 28.123 1.00 98.50 206 TYR A CA 1
ATOM 1681 C C . TYR A 1 206 ? -25.000 -2.089 27.024 1.00 98.50 206 TYR A C 1
ATOM 1683 O O . TYR A 1 206 ? -24.661 -0.929 27.263 1.00 98.50 206 TYR A O 1
ATOM 1691 N N . PHE A 1 207 ? -24.894 -2.659 25.830 1.00 98.62 207 PHE A N 1
ATOM 1692 C CA . PHE A 1 207 ? -24.408 -2.013 24.616 1.00 98.62 207 PHE A CA 1
ATOM 1693 C C . PHE A 1 207 ? -25.531 -2.022 23.569 1.00 98.62 207 PHE A C 1
ATOM 1695 O O . PHE A 1 207 ? -26.248 -3.019 23.455 1.00 98.62 207 PHE A O 1
ATOM 1702 N N . ASP A 1 208 ? -25.728 -0.931 22.827 1.00 98.19 208 ASP A N 1
ATOM 1703 C CA . ASP A 1 208 ? -26.729 -0.898 21.747 1.00 98.19 208 ASP A CA 1
ATOM 1704 C C . ASP A 1 208 ? -26.308 -1.720 20.512 1.00 98.19 208 ASP A C 1
ATOM 1706 O O . ASP A 1 208 ? -25.314 -2.450 20.542 1.00 98.19 208 ASP A O 1
ATOM 1710 N N . GLY A 1 209 ? -27.104 -1.663 19.438 1.00 97.19 209 GLY A N 1
ATOM 1711 C CA . GLY A 1 209 ? -26.830 -2.396 18.197 1.00 97.19 209 GLY A CA 1
ATOM 1712 C C . GLY A 1 209 ? -25.568 -1.911 17.478 1.00 97.19 209 GLY A C 1
ATOM 1713 O O . GLY A 1 209 ? -24.970 -2.655 16.702 1.00 97.19 209 GLY A O 1
ATOM 1714 N N . GLU A 1 210 ? -25.143 -0.688 17.776 1.00 97.31 210 GLU A N 1
ATOM 1715 C CA . GLU A 1 210 ? -23.934 -0.034 17.296 1.00 97.31 210 GLU A CA 1
ATOM 1716 C C . GLU A 1 210 ? -22.743 -0.239 18.248 1.00 97.31 210 GLU A C 1
ATOM 1718 O O . GLU A 1 210 ? -21.637 0.200 17.942 1.00 97.31 210 GLU A O 1
ATOM 1723 N N . GLY A 1 211 ? -22.947 -0.927 19.376 1.00 98.25 211 GLY A N 1
ATOM 1724 C CA . GLY A 1 211 ? -21.926 -1.282 20.361 1.00 98.25 211 GLY A CA 1
ATOM 1725 C C . GLY A 1 211 ? -21.602 -0.207 21.395 1.00 98.25 211 GLY A C 1
ATOM 1726 O O . GLY A 1 211 ? -20.700 -0.404 22.208 1.00 98.25 211 GLY A O 1
ATOM 1727 N N . ALA A 1 212 ? -22.316 0.919 21.413 1.00 98.44 212 ALA A N 1
ATOM 1728 C CA . ALA A 1 212 ? -22.108 1.970 22.401 1.00 98.44 212 ALA A CA 1
ATOM 1729 C C . ALA A 1 212 ? -22.726 1.576 23.752 1.00 98.44 212 ALA A C 1
ATOM 1731 O O . ALA A 1 212 ? -23.919 1.273 23.859 1.00 98.44 212 ALA A O 1
ATOM 1732 N N . MET A 1 213 ? -21.921 1.621 24.816 1.00 98.50 213 MET A N 1
ATOM 1733 C CA . MET A 1 213 ? -22.363 1.354 26.186 1.00 98.50 213 MET A CA 1
ATOM 1734 C C . MET A 1 213 ? -23.413 2.382 26.620 1.00 98.50 213 MET A C 1
ATOM 1736 O O . MET A 1 213 ? -23.162 3.590 26.611 1.00 98.50 213 MET A O 1
ATOM 1740 N N . LYS A 1 214 ? -24.577 1.906 27.067 1.00 98.25 214 LYS A N 1
ATOM 1741 C CA . LYS A 1 214 ? -25.655 2.752 27.584 1.00 98.25 214 LYS A CA 1
ATOM 1742 C C . LYS A 1 214 ? -25.586 2.922 29.091 1.00 98.25 214 LYS A C 1
ATOM 1744 O O . LYS A 1 214 ? -25.115 2.065 29.836 1.00 98.25 214 LYS A O 1
ATOM 1749 N N . THR A 1 215 ? -26.110 4.056 29.530 1.00 94.62 215 THR A N 1
ATOM 1750 C CA . THR A 1 215 ? -26.378 4.373 30.930 1.00 94.62 215 THR A CA 1
ATOM 1751 C C . THR A 1 215 ? -27.834 4.810 31.066 1.00 94.62 215 THR A C 1
ATOM 1753 O O . THR A 1 215 ? -28.473 5.190 30.085 1.00 94.62 215 THR A O 1
ATOM 1756 N N . GLY A 1 216 ? -28.370 4.755 32.285 1.00 92.50 216 GLY A N 1
ATOM 1757 C CA . GLY A 1 216 ? -29.787 5.015 32.532 1.00 92.50 216 GLY A CA 1
ATOM 1758 C C . GLY A 1 216 ? -30.643 3.758 32.383 1.00 92.50 216 GLY A C 1
ATOM 1759 O O . GLY A 1 216 ? -30.153 2.644 32.559 1.00 92.50 216 GLY A O 1
ATOM 1760 N N . TRP A 1 217 ? -31.936 3.953 32.132 1.00 85.19 217 TRP A N 1
ATOM 1761 C CA . TRP A 1 217 ? -32.896 2.860 32.003 1.00 85.19 217 TRP A CA 1
ATOM 1762 C C . TRP A 1 217 ? -32.736 2.153 30.656 1.00 85.19 217 TRP A C 1
ATOM 1764 O O . TRP A 1 217 ? -32.732 2.808 29.613 1.00 85.19 217 TRP A O 1
ATOM 1774 N N . VAL A 1 218 ? -32.625 0.826 30.715 1.00 78.50 218 VAL A N 1
ATOM 1775 C CA . VAL A 1 218 ? -32.559 -0.105 29.583 1.00 78.50 218 VAL A CA 1
ATOM 1776 C C . VAL A 1 218 ? -33.594 -1.195 29.805 1.00 78.50 218 VAL A C 1
ATOM 1778 O O . VAL A 1 218 ? -33.695 -1.654 30.968 1.00 78.50 218 VAL A O 1
#

Mean predicted aligned error: 5.69 Å

Secondary structure (DSSP, 8-state):
--GGG---SEEE-SS-EEE-S-SSS--S-SSSGGGGT-S--EEEPS--SSHHHHHHHHHHHHHHHHHHHHHTT----BS-SSSSSB--HHHHHHH-TT------TTHHHHHHTT--HHHHHHHHHH------EEEE-SS-EEEE-TTS----SEEEEETTEEEEE-TTSPBP-SEEEE-TTS-EEEE-TT-PBP-EEEEETTEEEEE-TT-PBP-S--

Solvent-accessible surface area (backbone atoms only — not comparable to full-atom values): 12496 Å² total; per-residue (Å²): 130,65,73,92,78,44,46,55,15,32,40,26,43,93,75,43,78,44,79,75,43,67,61,78,69,35,40,52,66,50,47,31,56,52,19,72,70,33,47,66,39,78,44,72,64,86,79,62,90,45,70,65,59,42,50,44,23,49,50,54,44,43,52,49,55,40,50,52,25,58,75,71,71,38,53,53,41,57,67,59,92,55,90,70,43,48,68,43,45,31,49,41,32,76,67,38,55,78,57,73,39,86,56,55,44,60,56,68,65,38,44,77,72,70,40,46,73,66,52,51,40,48,31,45,51,72,46,82,86,64,87,48,41,84,43,78,59,99,88,43,38,32,49,28,40,84,79,60,49,62,57,49,66,36,76,47,74,58,98,87,44,45,34,40,17,38,83,86,24,36,49,41,48,67,40,79,44,76,46,96,89,72,40,41,35,42,18,37,82,88,18,45,54,40,52,44,79,45,78,56,95,95,39,81,47,40,19,40,98,86,22,43,51,63,79,82,92,128